Protein AF-A0A930H372-F1 (afdb_monomer_lite)

Sequence (218 aa):
MYKNTHGLWENVRVKEMKKSIIQILELPVLLTMALGLLACGTKVVSSTESPFSKERGGFSVKEEPLEITVWTYFSGIQQEAFQRTINRFNEGRGKDIGVEVKAYNPGSTLDLQNNLYGINQKKLAQGDYPDIVSLHTDTAMILEEEGVLTDLDSYFSKEDWSAFVPSFLEEGRLGRKYGGVKILPVAKSTELLYINKTDWDSFAEATGTSLSELSTKE

Radius of gyration: 24.95 Å; chains: 1; bounding box: 60×66×79 Å

Foldseek 3Di:
DDDDPVPPVVVVVVVVVVVVVVVVVPDDDDDFWWKFFFDDDDDDDDDDDDDPDDDPDQQDQDPAAAEAEEEEQDDDPRVVVVVVVQVCCVVPVSRRNRYHYDYDHPNHQVSLLVVVVCVVVCVDVDDDDGRMYIHDLVSVQVVVVVVGTDACVVVDDPVRVVVDDVVQQVSQFDDDPDTHRRIHRPGDDDDDDDDDPVVVVVVCVVPVDDCVVVPDDD

Organism: NCBI:txid237576

Secondary structure (DSSP, 8-state):
-----HHHHHHHHHHHHHHHHHHHTT-------EEEEB------------------------SS-EEEEEE----HHHHHHHHHHHHHHIIIIIHHHTEEEEEE--SSHHHHHHHHHHHHTT-STT-PPPSEEEE-HHHHHHHHHTT-B--GGGTS-HHHHHTS-HHHHHHTEE-SSS-EE-SEE-----------HHHHHHHHHHHT--GGGGSPP-

pLDDT: mean 73.69, std 23.92, range [27.28, 97.75]

InterPro domains:
  IPR006059 Bacterial-type extracellular solute-binding protein [PF01547] (79-201)

Structure (mmCIF, N/CA/C/O backbone):
data_AF-A0A930H372-F1
#
_entry.id   AF-A0A930H372-F1
#
loop_
_atom_site.group_PDB
_atom_site.id
_atom_site.type_symbol
_atom_site.label_atom_id
_atom_site.label_alt_id
_atom_site.label_comp_id
_atom_site.label_asym_id
_atom_site.label_entity_id
_atom_site.label_seq_id
_atom_site.pdbx_PDB_ins_code
_atom_site.Cartn_x
_atom_site.Cartn_y
_atom_site.Cartn_z
_atom_site.occupancy
_atom_site.B_iso_or_equiv
_atom_site.auth_seq_id
_atom_site.auth_comp_id
_atom_site.auth_asym_id
_atom_site.auth_atom_id
_atom_site.pdbx_PDB_model_num
ATOM 1 N N . MET A 1 1 ? 0.494 -43.273 -47.757 1.00 36.62 1 MET A N 1
ATOM 2 C CA . MET A 1 1 ? -0.328 -43.187 -46.531 1.00 36.62 1 MET A CA 1
ATOM 3 C C . MET A 1 1 ? 0.200 -42.023 -45.689 1.00 36.62 1 MET A C 1
ATOM 5 O O . MET A 1 1 ? 0.916 -42.236 -44.729 1.00 36.62 1 MET A O 1
ATOM 9 N N . TYR A 1 2 ? -0.073 -40.783 -46.107 1.00 28.55 2 TYR A N 1
ATOM 10 C CA . TYR A 1 2 ? 0.287 -39.572 -45.359 1.00 28.55 2 TYR A CA 1
ATOM 11 C C . TYR A 1 2 ? -1.014 -38.965 -44.835 1.00 28.55 2 TYR A C 1
ATOM 13 O O . TYR A 1 2 ? -1.784 -38.394 -45.604 1.00 28.55 2 TYR A O 1
ATOM 21 N N . LYS A 1 3 ? -1.300 -39.137 -43.541 1.00 36.62 3 LYS A N 1
ATOM 22 C CA . LYS A 1 3 ? -2.318 -38.337 -42.854 1.00 36.62 3 LYS A CA 1
ATOM 23 C C . LYS A 1 3 ? -1.614 -37.105 -42.304 1.00 36.62 3 LYS A C 1
ATOM 25 O O . LYS A 1 3 ? -0.909 -37.185 -41.305 1.00 36.62 3 LYS A O 1
ATOM 30 N N . ASN A 1 4 ? -1.774 -35.993 -43.011 1.00 36.53 4 ASN A N 1
ATOM 31 C CA . ASN A 1 4 ? -1.255 -34.697 -42.609 1.00 36.53 4 ASN A CA 1
ATOM 32 C C . ASN A 1 4 ? -2.098 -34.178 -41.432 1.00 36.53 4 ASN A C 1
ATOM 34 O O . ASN A 1 4 ? -3.296 -33.939 -41.569 1.00 36.53 4 ASN A O 1
ATOM 38 N N . THR A 1 5 ? -1.477 -34.038 -40.266 1.00 45.06 5 THR A N 1
ATOM 39 C CA . THR A 1 5 ? -2.072 -33.612 -38.987 1.00 45.06 5 THR A CA 1
ATOM 40 C C . THR A 1 5 ? -2.253 -32.091 -38.879 1.00 45.06 5 THR A C 1
ATOM 42 O O . THR A 1 5 ? -2.498 -31.568 -37.795 1.00 45.06 5 THR A O 1
ATOM 45 N N . HIS A 1 6 ? -2.189 -31.362 -39.996 1.00 43.59 6 HIS A N 1
ATOM 46 C CA . HIS A 1 6 ? -2.105 -29.898 -40.019 1.00 43.59 6 HIS A CA 1
ATOM 47 C C . HIS A 1 6 ? -3.324 -29.144 -39.450 1.00 43.59 6 HIS A C 1
ATOM 49 O O . HIS A 1 6 ? -3.159 -28.014 -39.012 1.00 43.59 6 HIS A O 1
ATOM 55 N N . GLY A 1 7 ? -4.516 -29.750 -39.359 1.00 43.69 7 GLY A N 1
ATOM 56 C CA . GLY A 1 7 ? -5.724 -29.063 -38.859 1.00 43.69 7 GLY A CA 1
ATOM 57 C C . GLY A 1 7 ? -5.948 -29.091 -37.337 1.00 43.69 7 GLY A C 1
ATOM 58 O O . GLY A 1 7 ? -6.780 -28.342 -36.820 1.00 43.69 7 GLY A O 1
ATOM 59 N N . LEU A 1 8 ? -5.235 -29.948 -36.596 1.00 37.59 8 LEU A N 1
ATOM 60 C CA . LEU A 1 8 ? -5.412 -30.077 -35.139 1.00 37.59 8 LEU A CA 1
ATOM 61 C C . LEU A 1 8 ? -4.484 -29.136 -34.354 1.00 37.59 8 LEU A C 1
ATOM 63 O O . LEU A 1 8 ? -4.861 -28.648 -33.292 1.00 37.59 8 LEU A O 1
ATOM 67 N N . TRP A 1 9 ? -3.313 -28.807 -34.903 1.00 37.28 9 TRP A N 1
ATOM 68 C CA . TRP A 1 9 ? -2.309 -27.978 -34.224 1.00 37.28 9 TRP A CA 1
ATOM 69 C C . TRP A 1 9 ? -2.565 -26.469 -34.323 1.00 37.28 9 TRP A C 1
ATOM 71 O O . TRP A 1 9 ? -2.090 -25.723 -33.467 1.00 37.28 9 TRP A O 1
ATOM 81 N N . GLU A 1 10 ? -3.320 -26.009 -35.325 1.00 44.47 10 GLU A N 1
ATOM 82 C CA . GLU A 1 10 ? -3.709 -24.594 -35.449 1.00 44.47 10 GLU A CA 1
ATOM 83 C C . GLU A 1 10 ? -4.865 -24.236 -34.509 1.00 44.47 10 GLU A C 1
ATOM 85 O O . GLU A 1 10 ? -4.824 -23.210 -33.833 1.00 44.47 10 GLU A O 1
ATOM 90 N N . ASN A 1 11 ? -5.852 -25.124 -34.361 1.00 42.62 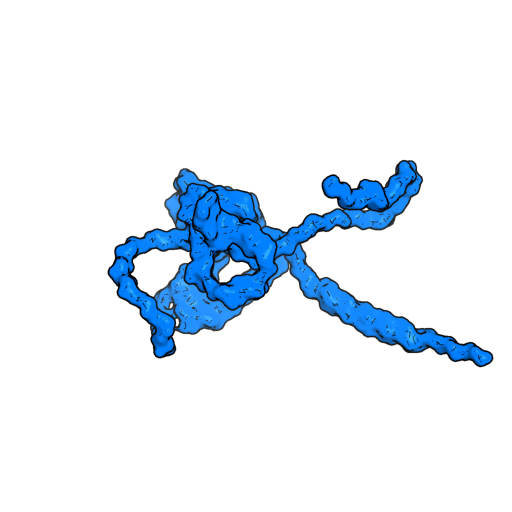11 ASN A N 1
ATOM 91 C CA . ASN A 1 11 ? -6.988 -24.885 -33.469 1.00 42.62 11 ASN A CA 1
ATOM 92 C C . ASN A 1 11 ? -6.605 -24.936 -31.981 1.00 42.62 11 ASN A C 1
ATOM 94 O O . ASN A 1 11 ? -7.157 -24.176 -31.182 1.00 42.62 11 ASN A O 1
ATOM 98 N N . VAL A 1 12 ? -5.639 -25.785 -31.606 1.00 43.50 12 VAL A N 1
ATOM 99 C CA . VAL A 1 12 ? -5.103 -25.838 -30.235 1.00 43.50 12 VAL A CA 1
ATOM 100 C C . VAL A 1 12 ? -4.280 -24.584 -29.934 1.00 43.50 12 VAL A C 1
ATOM 102 O O . VAL A 1 12 ? -4.526 -23.945 -28.916 1.00 43.50 12 VAL A O 1
ATOM 105 N N . ARG A 1 13 ? -3.403 -24.140 -30.848 1.00 48.12 13 ARG A N 1
ATOM 106 C CA . ARG A 1 13 ? -2.595 -22.926 -30.632 1.00 48.12 13 ARG A CA 1
ATOM 107 C C . ARG A 1 13 ? -3.409 -21.637 -30.586 1.00 48.12 13 ARG A C 1
ATOM 109 O O . ARG A 1 13 ? -3.060 -20.754 -29.815 1.00 48.12 13 ARG A O 1
ATOM 116 N N . VAL A 1 14 ? -4.505 -21.520 -31.338 1.00 45.75 14 VAL A N 1
ATOM 117 C CA . VAL A 1 14 ? -5.366 -20.322 -31.290 1.00 45.75 14 VAL A CA 1
ATOM 118 C C . VAL A 1 14 ? -6.255 -20.301 -30.039 1.00 45.75 14 VAL A C 1
ATOM 120 O O . VAL A 1 14 ? -6.496 -19.227 -29.491 1.00 45.75 14 VAL A O 1
ATOM 123 N N . LYS A 1 15 ? -6.712 -21.458 -29.533 1.00 39.72 15 LYS A N 1
ATOM 124 C CA . LYS A 1 15 ? -7.427 -21.530 -28.241 1.00 39.72 15 LYS A CA 1
ATOM 125 C C . LYS A 1 15 ? -6.502 -21.290 -27.047 1.00 39.72 15 LYS A C 1
ATOM 127 O O . LYS A 1 15 ? -6.904 -20.577 -26.132 1.00 39.72 15 LYS A O 1
ATOM 132 N N . GLU A 1 16 ? -5.285 -21.829 -27.082 1.00 42.03 16 GLU A N 1
ATOM 133 C CA . GLU A 1 16 ? -4.240 -21.584 -26.079 1.00 42.03 16 GLU A CA 1
ATOM 134 C C . GLU A 1 16 ? -3.803 -20.112 -26.106 1.00 42.03 16 GLU A C 1
ATOM 136 O O . GLU A 1 16 ? -3.851 -19.462 -25.071 1.00 42.03 16 GLU A O 1
ATOM 141 N N . MET A 1 17 ? -3.541 -19.520 -27.283 1.00 38.31 17 MET A N 1
ATOM 142 C CA . MET A 1 17 ? -3.229 -18.086 -27.397 1.00 38.31 17 MET A CA 1
ATOM 143 C C . MET A 1 17 ? -4.375 -17.186 -26.951 1.00 38.31 17 MET A C 1
ATOM 145 O O . MET A 1 17 ? -4.111 -16.171 -26.327 1.00 38.31 17 MET A O 1
ATOM 149 N N . LYS A 1 18 ? -5.642 -17.510 -27.238 1.00 38.19 18 LYS A N 1
ATOM 150 C CA . LYS A 1 18 ? -6.768 -16.704 -26.734 1.00 38.19 18 LYS A CA 1
ATOM 151 C C . LYS A 1 18 ? -6.915 -16.821 -25.215 1.00 38.19 18 LYS A C 1
ATOM 153 O O . LYS A 1 18 ? -7.251 -15.826 -24.585 1.00 38.19 18 LYS A O 1
ATOM 158 N N . LYS A 1 19 ? -6.609 -17.981 -24.619 1.00 35.41 19 LYS A N 1
ATOM 159 C CA . LYS A 1 19 ? -6.507 -18.133 -23.157 1.00 35.41 19 LYS A CA 1
ATOM 160 C C . LYS A 1 19 ? -5.333 -17.333 -22.583 1.00 35.41 19 LYS A C 1
ATOM 162 O O . LYS A 1 19 ? -5.525 -16.652 -21.585 1.00 35.41 19 LYS A O 1
ATOM 167 N N . SER A 1 20 ? -4.175 -17.339 -23.241 1.00 39.88 20 SER A N 1
ATOM 168 C CA . SER A 1 20 ? -2.997 -16.575 -22.817 1.00 39.88 20 SER A CA 1
ATOM 169 C C . SER A 1 20 ? -3.167 -15.065 -23.008 1.00 39.88 20 SER A C 1
ATOM 171 O O . SER A 1 20 ? -2.782 -14.305 -22.136 1.00 39.88 20 SER A O 1
ATOM 173 N N . ILE A 1 21 ? -3.802 -14.605 -24.088 1.00 35.56 21 ILE A N 1
ATOM 174 C CA . ILE A 1 21 ? -4.078 -13.179 -24.338 1.00 35.56 21 ILE A CA 1
ATOM 175 C C . ILE A 1 21 ? -5.150 -12.649 -23.374 1.00 35.56 21 ILE A C 1
ATOM 177 O O . ILE A 1 21 ? -5.047 -11.512 -22.925 1.00 35.56 21 ILE A O 1
ATOM 181 N N . ILE A 1 22 ? -6.135 -13.471 -22.989 1.00 31.42 22 ILE A N 1
ATOM 182 C CA . ILE A 1 22 ? -7.102 -13.113 -21.935 1.00 31.42 22 ILE A CA 1
ATOM 183 C C . ILE A 1 22 ? -6.442 -13.130 -20.544 1.00 31.42 22 ILE A C 1
ATOM 185 O O . ILE A 1 22 ? -6.788 -12.301 -19.713 1.00 31.42 22 ILE A O 1
ATOM 189 N N . GLN A 1 23 ? -5.435 -13.978 -20.303 1.00 32.59 23 GLN A N 1
ATOM 190 C CA . GLN A 1 23 ? -4.631 -13.936 -19.070 1.00 32.59 23 GLN A CA 1
ATOM 191 C C . GLN A 1 23 ? -3.618 -12.777 -19.025 1.00 32.59 23 GLN A C 1
ATOM 193 O O . GLN A 1 23 ? -3.213 -12.370 -17.943 1.00 32.59 23 GLN A O 1
ATOM 198 N N . ILE A 1 24 ? -3.233 -12.210 -20.173 1.00 36.22 24 ILE A N 1
ATOM 199 C CA . ILE A 1 24 ? -2.313 -11.060 -20.261 1.00 36.22 24 ILE A CA 1
ATOM 200 C C . ILE A 1 24 ? -3.040 -9.716 -20.035 1.00 36.22 24 ILE A C 1
ATOM 202 O O . ILE A 1 24 ? -2.393 -8.710 -19.759 1.00 36.22 24 ILE A O 1
ATOM 206 N N . LEU A 1 25 ? -4.378 -9.688 -20.062 1.00 29.16 25 LEU A N 1
ATOM 207 C CA . LEU A 1 25 ? -5.176 -8.487 -19.770 1.00 29.16 25 LEU A CA 1
ATOM 208 C C . LEU A 1 25 ? -5.561 -8.314 -18.284 1.00 29.16 25 LEU A C 1
ATOM 210 O O . LEU A 1 25 ? -6.218 -7.331 -17.955 1.00 29.16 25 LEU A O 1
ATOM 214 N N . GLU A 1 26 ? -5.110 -9.195 -17.382 1.00 34.62 26 GLU A N 1
ATOM 215 C CA . GLU A 1 26 ? -5.342 -9.084 -15.926 1.00 34.62 26 GLU A CA 1
ATOM 216 C C . GLU A 1 26 ? -4.060 -8.900 -15.092 1.00 34.62 26 GLU A C 1
ATOM 218 O O . GLU A 1 26 ? -3.986 -9.313 -13.938 1.00 34.62 26 GLU A O 1
ATOM 223 N N . LEU A 1 27 ? -3.031 -8.253 -15.643 1.00 32.41 27 LEU A N 1
ATOM 224 C CA . LEU A 1 27 ? -1.843 -7.865 -14.874 1.00 32.41 27 LEU A CA 1
ATOM 225 C C . LEU A 1 27 ? -1.968 -6.408 -14.402 1.00 32.41 27 LEU A C 1
ATOM 227 O O . LEU A 1 27 ? -1.765 -5.494 -15.207 1.00 32.41 27 LEU A O 1
ATOM 231 N N . PRO A 1 28 ? -2.278 -6.142 -13.116 1.00 41.59 28 PRO A N 1
ATOM 232 C CA . PRO A 1 28 ? -2.124 -4.808 -12.579 1.00 41.59 28 PRO A CA 1
ATOM 233 C C . PRO A 1 28 ? -0.628 -4.539 -12.399 1.00 41.59 28 PRO A C 1
ATOM 235 O O . PRO A 1 28 ? 0.097 -5.274 -11.730 1.00 41.59 28 PRO A O 1
ATOM 238 N N . VAL A 1 29 ? -0.189 -3.463 -13.046 1.00 36.53 29 VAL A N 1
ATOM 239 C CA . VAL A 1 29 ? 1.107 -2.802 -12.887 1.00 36.53 29 VAL A CA 1
ATOM 240 C C . VAL A 1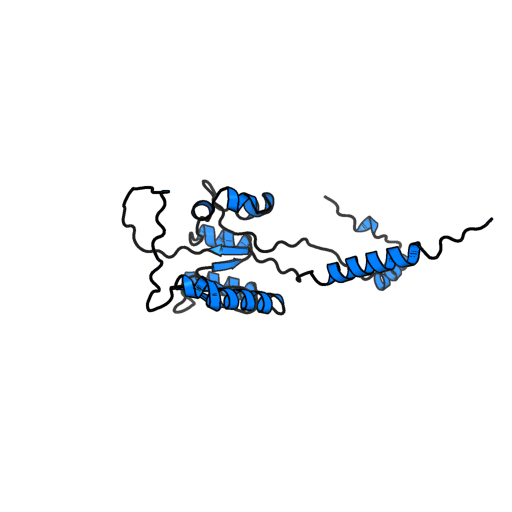 29 ? 1.461 -2.713 -11.400 1.00 36.53 29 VAL A C 1
ATOM 242 O O . VAL A 1 29 ? 0.632 -2.297 -10.593 1.00 36.53 29 VAL A O 1
ATOM 245 N N . LEU A 1 30 ? 2.678 -3.132 -11.056 1.00 39.66 30 LEU A N 1
ATOM 246 C CA . LEU A 1 30 ? 3.184 -3.331 -9.699 1.00 39.66 30 LEU A CA 1
ATOM 247 C C . LEU A 1 30 ? 3.904 -2.082 -9.183 1.00 39.66 30 LEU A C 1
ATOM 249 O O . LEU A 1 30 ? 4.986 -1.743 -9.653 1.00 39.66 30 LEU A O 1
ATOM 253 N N . LEU A 1 31 ? 3.305 -1.442 -8.180 1.00 33.69 31 LEU A N 1
ATOM 254 C CA . LEU A 1 31 ? 3.960 -0.521 -7.256 1.00 33.69 31 LEU A CA 1
ATOM 255 C C . LEU A 1 31 ? 3.731 -1.119 -5.862 1.00 33.69 31 LEU A C 1
ATOM 257 O O . LEU A 1 31 ? 2.589 -1.391 -5.489 1.00 33.69 31 LEU A O 1
ATOM 261 N N . THR A 1 32 ? 4.798 -1.436 -5.133 1.00 42.09 32 THR A N 1
ATOM 262 C CA . THR A 1 32 ? 4.705 -2.040 -3.797 1.00 42.09 32 THR A CA 1
ATOM 263 C C . THR A 1 32 ? 3.985 -1.084 -2.863 1.00 42.09 32 THR A C 1
ATOM 265 O O . THR A 1 32 ? 4.399 0.062 -2.766 1.00 42.09 32 THR A O 1
ATOM 268 N N . MET A 1 33 ? 2.913 -1.541 -2.209 1.00 38.72 33 MET A N 1
ATOM 269 C CA . MET A 1 33 ? 2.130 -0.799 -1.214 1.00 38.72 33 MET A CA 1
ATOM 270 C C . MET A 1 33 ? 1.643 -1.752 -0.134 1.00 38.72 33 MET A C 1
ATOM 272 O O . MET A 1 33 ? 1.066 -2.799 -0.434 1.00 38.72 33 MET A O 1
ATOM 276 N N . ALA A 1 34 ? 1.872 -1.386 1.121 1.00 45.97 34 ALA A N 1
ATOM 277 C CA . ALA A 1 34 ? 1.424 -2.143 2.277 1.00 45.97 34 ALA A CA 1
ATOM 278 C C . ALA A 1 34 ? 0.633 -1.227 3.218 1.00 45.97 34 ALA A C 1
ATOM 280 O O . ALA A 1 34 ? 1.019 -0.082 3.404 1.00 45.97 34 ALA A O 1
ATOM 281 N N . LEU A 1 35 ? -0.493 -1.696 3.758 1.00 44.94 35 LEU A N 1
ATOM 282 C CA . LEU A 1 35 ? -1.424 -0.871 4.539 1.00 44.94 35 LEU A CA 1
ATOM 283 C C . LEU A 1 35 ? -1.126 -0.997 6.045 1.00 44.94 35 LEU A C 1
ATOM 285 O O . LEU A 1 35 ? -1.145 -2.111 6.567 1.00 44.94 35 LEU A O 1
ATOM 289 N N . GLY A 1 36 ? -0.882 0.112 6.745 1.00 42.41 36 GLY A N 1
ATOM 290 C CA . GLY A 1 36 ? -0.772 0.177 8.211 1.00 42.41 36 GLY A CA 1
ATOM 291 C C . GLY A 1 36 ? -1.956 0.924 8.831 1.00 42.41 36 GLY A C 1
ATOM 292 O O . GLY A 1 36 ? -2.365 1.942 8.280 1.00 42.41 36 GLY A O 1
ATOM 293 N N . LEU A 1 37 ? -2.504 0.423 9.947 1.00 49.44 37 LEU A N 1
ATOM 294 C CA . LEU A 1 37 ? -3.543 1.099 10.745 1.00 49.44 37 LEU A CA 1
ATOM 295 C C . LEU A 1 37 ? -2.899 1.887 11.901 1.00 49.44 37 LEU A C 1
ATOM 297 O O . LEU A 1 37 ? -2.069 1.334 12.630 1.00 49.44 37 LEU A O 1
ATOM 301 N N . LEU A 1 38 ? -3.285 3.146 12.114 1.00 50.56 38 LEU A N 1
ATOM 302 C CA . LEU A 1 38 ? -2.744 4.011 13.177 1.00 50.56 38 LEU A CA 1
ATOM 303 C C . LEU A 1 38 ? -3.728 4.101 14.360 1.00 50.56 38 LEU A C 1
ATOM 305 O O . LEU A 1 38 ? -4.942 4.155 14.176 1.00 50.56 38 LEU A O 1
ATOM 309 N N . ALA A 1 39 ? -3.213 4.049 15.592 1.00 47.88 39 ALA A N 1
ATOM 310 C CA . ALA A 1 39 ? -4.047 3.981 16.795 1.00 47.88 39 ALA A CA 1
ATOM 311 C C . ALA A 1 39 ? -4.434 5.387 17.293 1.00 47.88 39 ALA A C 1
ATOM 313 O O . ALA A 1 39 ? -3.584 6.127 17.789 1.00 47.88 39 ALA A O 1
ATOM 314 N N . CYS A 1 40 ? -5.721 5.748 17.254 1.00 51.41 40 CYS A N 1
ATOM 315 C CA . CYS A 1 40 ? -6.214 6.951 17.931 1.00 51.41 40 CYS A CA 1
ATOM 316 C C . CYS A 1 40 ? -6.235 6.762 19.459 1.00 51.41 40 CYS A C 1
ATOM 318 O O . CYS A 1 40 ? -6.923 5.893 19.998 1.00 51.41 40 CYS A O 1
ATOM 320 N N . GLY A 1 41 ? -5.516 7.619 20.187 1.00 41.03 41 GLY A N 1
ATOM 321 C CA . GLY A 1 41 ? -5.525 7.643 21.647 1.00 41.03 41 GLY A CA 1
ATOM 322 C C . GLY A 1 41 ? -6.808 8.260 22.205 1.00 41.03 41 GLY A C 1
ATOM 323 O O . GLY A 1 41 ? -6.969 9.477 22.208 1.00 41.03 41 GLY A O 1
ATOM 324 N N . THR A 1 42 ? -7.707 7.447 22.762 1.00 36.00 42 THR A N 1
ATOM 325 C CA . THR A 1 42 ? -8.715 7.925 23.723 1.00 36.00 42 THR A CA 1
ATOM 326 C C . THR A 1 42 ? -8.719 7.040 24.968 1.00 36.00 42 THR A C 1
ATOM 328 O O . THR A 1 42 ? -8.480 5.837 24.912 1.00 36.00 42 THR A O 1
ATOM 331 N N . LYS A 1 43 ? -8.893 7.687 26.122 1.00 33.50 43 LYS A N 1
ATOM 332 C CA . LYS A 1 43 ? -8.640 7.167 27.469 1.00 33.50 43 LYS A CA 1
ATOM 333 C C . LYS A 1 43 ? -9.390 5.868 27.792 1.00 33.50 43 LYS A C 1
ATOM 335 O O . LYS A 1 43 ? -10.577 5.730 27.523 1.00 33.50 43 LYS A O 1
ATOM 340 N N . VAL A 1 44 ? -8.664 4.985 28.477 1.00 30.22 44 VAL A N 1
ATOM 341 C CA . VAL A 1 44 ? -9.094 3.714 29.075 1.00 30.22 44 VAL A CA 1
ATOM 342 C C . VAL A 1 44 ? -10.333 3.890 29.959 1.00 30.22 44 VAL A C 1
ATOM 344 O O . VAL A 1 44 ? -10.288 4.608 30.958 1.00 30.22 44 VAL A O 1
ATOM 347 N N . VAL A 1 45 ? -11.395 3.141 29.655 1.00 27.56 45 VAL A N 1
ATOM 348 C CA . VAL A 1 45 ? -12.362 2.669 30.653 1.00 27.56 45 VAL A CA 1
ATOM 349 C C . VAL A 1 45 ? -12.210 1.155 30.732 1.00 27.56 45 VAL A C 1
ATOM 351 O O . VAL A 1 45 ? -12.415 0.434 29.762 1.00 27.56 45 VAL A O 1
ATOM 354 N N . SER A 1 46 ? -11.776 0.699 31.903 1.00 32.56 46 SER A N 1
ATOM 355 C CA . SER A 1 46 ? -11.685 -0.706 32.277 1.00 32.56 46 SER A CA 1
ATOM 356 C C . SER A 1 46 ? -13.084 -1.285 32.464 1.00 32.56 46 SER A C 1
ATOM 358 O O . SER A 1 46 ? -13.794 -0.884 33.384 1.00 32.56 46 SER A O 1
ATOM 360 N N . SER A 1 47 ? -13.421 -2.305 31.686 1.00 28.66 47 SER A N 1
ATOM 361 C CA . SER A 1 47 ? -14.403 -3.312 32.083 1.00 28.66 47 SER A CA 1
ATOM 362 C C . SER A 1 47 ? -14.026 -4.638 31.443 1.00 28.66 47 SER A C 1
ATOM 364 O O . SER A 1 47 ? -14.079 -4.815 30.230 1.00 28.66 47 SER A O 1
ATOM 366 N N . THR A 1 48 ? -13.595 -5.548 32.303 1.00 33.25 48 THR A N 1
ATOM 367 C CA . THR A 1 48 ? -13.456 -6.975 32.052 1.00 33.25 48 THR A CA 1
ATOM 368 C C . THR A 1 48 ? -14.819 -7.568 31.722 1.00 33.25 48 THR A C 1
ATOM 370 O O . THR A 1 48 ? -15.681 -7.546 32.590 1.00 33.25 48 THR A O 1
ATOM 373 N N . GLU A 1 49 ? -14.994 -8.106 30.515 1.00 27.28 49 GLU A N 1
ATOM 374 C CA . GLU A 1 49 ? -15.794 -9.305 30.226 1.00 27.28 49 GLU A CA 1
ATOM 375 C C . GLU A 1 49 ? -15.689 -9.655 28.733 1.00 27.28 49 GLU A C 1
ATOM 377 O O . GLU A 1 49 ? -15.760 -8.793 27.862 1.00 27.28 49 GLU A O 1
ATOM 382 N N . SER A 1 50 ? -15.485 -10.940 28.442 1.00 37.69 50 SER A N 1
ATOM 383 C CA . SER A 1 50 ? -15.555 -11.508 27.094 1.00 37.69 50 SER A CA 1
ATOM 384 C C . SER A 1 50 ? -17.000 -11.913 26.807 1.00 37.69 50 SER A C 1
ATOM 386 O O . SER A 1 50 ? -17.540 -12.698 27.591 1.00 37.69 50 SER A O 1
ATOM 388 N N . PRO A 1 51 ? -17.576 -11.536 25.652 1.00 33.81 51 PRO A N 1
ATOM 389 C CA . PRO A 1 51 ? -18.690 -12.301 25.117 1.00 33.81 51 PRO A CA 1
ATOM 390 C C . PRO A 1 51 ? -18.545 -12.531 23.607 1.00 33.81 51 PRO A C 1
ATOM 392 O O . PRO A 1 51 ? -19.065 -11.779 22.784 1.00 33.81 51 PRO A O 1
ATOM 395 N N . PHE A 1 52 ? -17.936 -13.658 23.224 1.00 33.00 52 PHE A N 1
ATOM 396 C CA . PHE A 1 52 ? -18.331 -14.320 21.979 1.00 33.00 52 PHE A CA 1
ATOM 397 C C . PHE A 1 52 ? -19.643 -15.069 22.245 1.00 33.00 52 PHE A C 1
ATOM 399 O O . PHE A 1 52 ? -19.680 -16.284 22.422 1.00 33.00 52 PHE A O 1
ATOM 406 N N . SER A 1 53 ? -20.740 -14.319 22.333 1.00 32.03 53 SER A N 1
ATOM 407 C CA . SER A 1 53 ? -22.091 -14.875 22.373 1.00 32.03 53 SER A CA 1
ATOM 408 C C . SER A 1 53 ? -23.080 -13.914 21.719 1.00 32.03 53 SER A C 1
ATOM 410 O O . SER A 1 53 ? -23.708 -13.090 22.367 1.00 32.03 53 SER A O 1
ATOM 412 N N . LYS A 1 54 ? -23.200 -14.063 20.398 1.00 43.22 54 LYS A N 1
ATOM 413 C CA . LYS A 1 54 ? -24.460 -14.090 19.645 1.00 43.22 54 LYS A CA 1
ATOM 414 C C . LYS A 1 54 ? -25.568 -13.122 20.110 1.00 43.22 54 LYS A C 1
ATOM 416 O O . LYS A 1 54 ? -26.582 -13.579 20.616 1.00 43.22 54 LYS A O 1
ATOM 421 N N . GLU A 1 55 ? -25.465 -11.847 19.739 1.00 31.92 55 GLU A N 1
ATOM 422 C CA . GLU A 1 55 ? -26.638 -11.006 19.461 1.00 31.92 55 GLU A CA 1
ATOM 423 C C . GLU A 1 55 ? -26.402 -10.143 18.214 1.00 31.92 55 GLU A C 1
ATOM 425 O O . GLU A 1 55 ? -25.391 -9.458 18.075 1.00 31.92 55 GLU A O 1
ATOM 430 N N . ARG A 1 56 ? -27.348 -10.204 17.266 1.00 44.91 56 ARG A N 1
ATOM 431 C CA . ARG A 1 56 ? -27.450 -9.269 16.138 1.00 44.91 56 ARG A CA 1
ATOM 432 C C . ARG A 1 56 ? -27.974 -7.939 16.689 1.00 44.91 56 ARG A C 1
ATOM 434 O O . ARG A 1 56 ? -29.169 -7.678 16.611 1.00 44.91 56 ARG A O 1
ATOM 441 N N . GLY A 1 57 ? -27.091 -7.140 17.281 1.00 34.31 57 GLY A N 1
ATOM 442 C CA . GLY A 1 57 ? -27.375 -5.755 17.649 1.00 34.31 57 GLY A CA 1
ATOM 443 C C . GLY A 1 57 ? -27.338 -4.874 16.402 1.00 34.31 57 GLY A C 1
ATOM 444 O O . GLY A 1 57 ? -26.342 -4.867 15.681 1.00 34.31 57 GLY A O 1
ATOM 445 N N . GLY A 1 58 ? -28.438 -4.180 16.108 1.00 38.56 58 GLY A N 1
ATOM 446 C CA . GLY A 1 58 ? -28.513 -3.249 14.986 1.00 38.56 58 GLY A CA 1
ATOM 447 C C . GLY A 1 58 ? -27.476 -2.138 15.132 1.00 38.56 58 GLY A C 1
ATOM 448 O O . GLY A 1 58 ? -27.449 -1.448 16.148 1.00 38.56 58 GLY A O 1
ATOM 449 N N . PHE A 1 59 ? -26.638 -1.961 14.111 1.00 45.00 59 PHE A N 1
ATOM 450 C CA . PHE A 1 59 ? -25.852 -0.744 13.950 1.00 45.00 59 PHE A CA 1
ATOM 451 C C . PHE A 1 59 ? -26.845 0.401 13.726 1.00 45.00 59 PHE A C 1
ATOM 453 O O . PHE A 1 59 ? -27.465 0.502 12.669 1.00 45.00 59 PHE A O 1
ATOM 460 N N . SER A 1 60 ? -27.072 1.226 14.747 1.00 50.44 60 SER A N 1
ATOM 461 C CA . SER A 1 60 ? -27.802 2.478 14.575 1.00 50.44 60 SER A CA 1
ATOM 462 C C . SER A 1 60 ? -26.943 3.393 13.709 1.00 50.44 60 SER A C 1
ATOM 464 O O . SER A 1 60 ? -25.838 3.757 14.116 1.00 50.44 60 SER A O 1
ATOM 466 N N . VAL A 1 61 ? -27.434 3.739 12.519 1.00 53.09 61 VAL A N 1
ATOM 467 C CA . VAL A 1 61 ? -26.806 4.736 11.645 1.00 53.09 61 VAL A CA 1
ATOM 468 C C . VAL A 1 61 ? -26.638 6.025 12.459 1.00 53.09 61 VAL A C 1
ATOM 470 O O . VAL A 1 61 ? -27.628 6.583 12.932 1.00 53.09 61 VAL A O 1
ATOM 473 N N . LYS A 1 62 ? -25.393 6.452 12.699 1.00 58.59 62 LYS A N 1
ATOM 474 C CA . LYS A 1 62 ? -25.098 7.743 13.341 1.00 58.59 62 LYS A CA 1
ATOM 475 C C . LYS A 1 62 ? -25.576 8.883 12.429 1.00 58.59 62 LYS A C 1
ATOM 477 O O . LYS A 1 62 ? -25.542 8.730 11.211 1.00 58.59 62 LYS A O 1
ATOM 482 N N . GLU A 1 63 ? -25.995 10.016 13.005 1.00 69.06 63 GLU A N 1
ATOM 483 C CA . GLU A 1 63 ? -26.377 11.210 12.221 1.00 69.06 63 GLU A CA 1
ATOM 484 C C . GLU A 1 63 ? -25.213 11.740 11.368 1.00 69.06 63 GLU A C 1
ATOM 486 O O . GLU A 1 63 ? -25.439 12.217 10.258 1.00 69.06 63 GLU A O 1
ATOM 491 N N . GLU A 1 64 ? -23.974 11.568 11.839 1.00 83.75 64 GLU A N 1
ATOM 492 C CA . GLU A 1 64 ? -22.751 11.798 11.068 1.00 83.75 64 GLU A CA 1
ATOM 493 C C . GLU A 1 64 ? -21.964 10.483 10.930 1.00 83.75 64 GLU A C 1
ATOM 495 O O . GLU A 1 64 ? -21.749 9.793 11.939 1.00 83.75 64 GLU A O 1
ATOM 500 N N . PRO A 1 65 ? -21.552 10.093 9.707 1.00 89.12 65 PRO A N 1
ATOM 501 C CA . PRO A 1 65 ? -20.784 8.873 9.502 1.00 89.12 65 PRO A CA 1
ATOM 502 C C . PRO A 1 65 ? -19.414 8.974 10.182 1.00 89.12 65 PRO A C 1
ATOM 504 O O . PRO A 1 65 ? -18.804 10.039 10.242 1.00 89.12 65 PRO A O 1
ATOM 507 N N 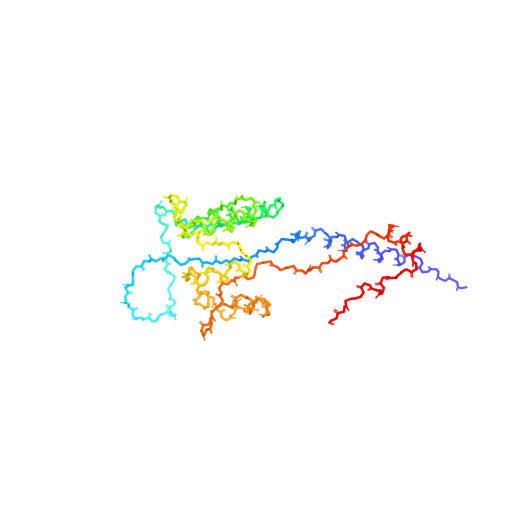. LEU A 1 66 ? -18.909 7.845 10.679 1.00 93.25 66 LEU A N 1
ATOM 508 C CA . LEU A 1 66 ? -17.522 7.738 11.114 1.00 93.25 66 LEU A CA 1
ATOM 509 C C . LEU A 1 66 ? -16.613 7.860 9.887 1.00 93.25 66 LEU A C 1
ATOM 511 O O . LEU A 1 66 ? -16.632 6.986 9.019 1.00 93.25 66 LEU A O 1
ATOM 515 N N . GLU A 1 67 ? -15.826 8.927 9.828 1.00 94.00 67 GLU A N 1
ATOM 516 C CA . GLU A 1 67 ? -14.818 9.112 8.788 1.00 94.00 67 GLU A CA 1
ATOM 517 C C . GLU A 1 67 ? -13.589 8.240 9.073 1.00 94.00 67 GLU A C 1
ATOM 519 O O . GLU A 1 67 ? -13.079 8.229 10.190 1.00 94.00 67 GLU A O 1
ATOM 524 N N . ILE A 1 68 ? -13.127 7.518 8.051 1.00 94.50 68 ILE A N 1
ATOM 525 C CA . ILE A 1 68 ? -11.872 6.768 8.034 1.00 94.50 68 ILE A CA 1
ATOM 526 C C . ILE A 1 68 ? -10.998 7.342 6.925 1.00 94.50 68 ILE A C 1
ATOM 528 O O . ILE A 1 68 ? -11.362 7.339 5.746 1.00 94.50 68 ILE A O 1
ATOM 532 N N . THR A 1 69 ? -9.821 7.816 7.292 1.00 94.31 69 THR A N 1
ATOM 533 C CA . THR A 1 69 ? -8.865 8.445 6.388 1.00 94.31 69 THR A CA 1
ATOM 534 C C . THR A 1 69 ? -7.830 7.438 5.898 1.00 94.31 69 THR A C 1
ATOM 536 O O . THR A 1 69 ? -7.223 6.698 6.669 1.00 94.31 69 THR A O 1
ATOM 539 N N . VAL A 1 70 ? -7.618 7.395 4.581 1.00 95.06 70 VAL A N 1
ATOM 540 C CA . VAL A 1 70 ? -6.664 6.483 3.943 1.00 95.06 70 VAL A CA 1
ATOM 541 C C . VAL A 1 70 ? -5.654 7.268 3.131 1.00 95.06 70 VAL A C 1
ATOM 543 O O . VAL A 1 70 ? -6.016 7.966 2.187 1.00 95.06 70 VAL A O 1
ATOM 546 N N . TRP A 1 71 ? -4.373 7.147 3.453 1.00 94.38 71 TRP A N 1
ATOM 547 C CA . TRP A 1 71 ? -3.309 7.764 2.674 1.00 94.38 71 TRP A CA 1
ATOM 548 C C . TRP A 1 71 ? -2.661 6.744 1.740 1.00 94.38 71 TRP A C 1
ATOM 550 O O . TRP A 1 71 ? -2.272 5.654 2.157 1.00 94.38 71 TRP A O 1
ATOM 560 N N . THR A 1 72 ? -2.539 7.083 0.458 1.00 93.38 72 THR A N 1
ATOM 561 C CA . THR A 1 72 ? -1.926 6.209 -0.559 1.00 93.38 72 THR A CA 1
ATOM 562 C C . THR A 1 72 ? -1.018 7.005 -1.485 1.00 93.38 72 THR A C 1
ATOM 564 O O . THR A 1 72 ? -1.121 8.224 -1.546 1.00 93.38 72 THR A O 1
ATOM 567 N N . TYR A 1 73 ? -0.172 6.317 -2.245 1.00 91.56 73 TYR A N 1
ATOM 568 C CA . TYR A 1 73 ? 0.592 6.891 -3.360 1.00 91.56 73 TYR A CA 1
ATOM 569 C C . TYR A 1 73 ? 0.263 6.188 -4.685 1.00 91.56 73 TYR A C 1
ATOM 571 O O . TYR A 1 73 ? 1.067 6.177 -5.617 1.00 91.56 73 TYR A O 1
ATOM 579 N N . PHE A 1 74 ? -0.924 5.572 -4.779 1.00 91.25 74 PHE A N 1
ATOM 580 C CA . PHE A 1 74 ? -1.399 4.965 -6.022 1.00 91.25 74 PHE A CA 1
ATOM 581 C C . PHE A 1 74 ? -1.448 6.007 -7.137 1.00 91.25 74 PHE A C 1
ATOM 583 O O . PHE A 1 74 ? -1.883 7.133 -6.927 1.00 91.25 74 PHE A O 1
ATOM 590 N N . SER A 1 75 ? -1.046 5.624 -8.342 1.00 90.25 75 SER A N 1
ATOM 591 C CA . SER A 1 75 ? -1.096 6.501 -9.511 1.00 90.25 75 SER A CA 1
ATOM 592 C C . SER A 1 75 ? -1.716 5.783 -10.708 1.00 90.25 75 SER A C 1
ATOM 594 O O . SER A 1 75 ? -1.795 4.549 -10.753 1.00 90.25 75 SER A O 1
ATOM 596 N N . GLY A 1 76 ? -2.224 6.565 -11.664 1.00 92.75 76 GLY A N 1
ATOM 597 C CA . GLY A 1 76 ? -2.853 6.056 -12.884 1.00 92.75 76 GLY A CA 1
ATOM 598 C C . GLY A 1 76 ? -3.945 5.019 -12.600 1.00 92.75 76 GLY A C 1
ATOM 599 O O . GLY A 1 76 ? -4.822 5.225 -11.760 1.00 92.75 76 GLY A O 1
ATOM 600 N N . ILE A 1 77 ? -3.859 3.866 -13.266 1.00 92.25 77 ILE A N 1
ATOM 601 C CA . ILE A 1 77 ? -4.872 2.802 -13.179 1.00 92.25 77 ILE A CA 1
ATOM 602 C C . ILE A 1 77 ? -5.051 2.231 -11.765 1.00 92.25 77 ILE A C 1
ATOM 604 O O . ILE A 1 77 ? -6.147 1.786 -11.420 1.00 92.25 77 ILE A O 1
ATOM 608 N N . GLN A 1 78 ? -4.001 2.251 -10.935 1.00 89.94 78 GLN A N 1
ATOM 609 C CA . GLN A 1 78 ? -4.086 1.777 -9.552 1.00 89.94 78 GLN A CA 1
ATOM 610 C C . GLN A 1 78 ? -4.945 2.734 -8.722 1.00 89.94 78 GLN A C 1
ATOM 612 O O . GLN A 1 78 ? -5.817 2.290 -7.977 1.00 89.94 78 GLN A O 1
ATOM 617 N N . GLN A 1 79 ? -4.751 4.046 -8.901 1.00 92.69 79 GLN A N 1
ATOM 618 C CA . GLN A 1 79 ? -5.526 5.072 -8.203 1.00 92.69 79 GLN A CA 1
ATOM 619 C C . GLN A 1 79 ? -7.001 4.998 -8.587 1.00 92.69 79 GLN A C 1
ATOM 621 O O . GLN A 1 79 ? -7.869 5.034 -7.719 1.00 92.69 79 GLN A O 1
ATOM 626 N N . GLU A 1 80 ? -7.296 4.826 -9.876 1.00 94.31 80 GLU A N 1
ATOM 627 C CA . GLU A 1 80 ? -8.671 4.663 -10.347 1.00 94.31 80 GLU A CA 1
ATOM 628 C C . GLU A 1 80 ? -9.339 3.411 -9.762 1.00 94.31 80 GLU A C 1
ATOM 630 O O . GLU A 1 80 ? -10.492 3.460 -9.330 1.00 94.31 80 GLU A O 1
ATOM 635 N N . ALA A 1 81 ? -8.630 2.278 -9.736 1.00 94.62 81 ALA A N 1
ATOM 636 C CA . ALA A 1 81 ? -9.146 1.036 -9.165 1.00 94.62 81 ALA A CA 1
ATOM 637 C C . ALA A 1 81 ? -9.391 1.156 -7.654 1.00 94.62 81 ALA A C 1
ATOM 639 O O . ALA A 1 81 ? -10.420 0.693 -7.148 1.00 94.62 81 ALA A O 1
ATOM 640 N N . PHE A 1 82 ? -8.479 1.817 -6.943 1.00 94.12 82 PHE A N 1
ATOM 641 C CA . PHE A 1 82 ? -8.620 2.083 -5.521 1.00 94.12 82 PHE A CA 1
ATOM 642 C C . PHE A 1 82 ? -9.804 3.017 -5.237 1.00 94.12 82 PHE A C 1
ATOM 644 O O . PHE A 1 82 ? -10.657 2.691 -4.411 1.00 94.12 82 PHE A O 1
ATOM 651 N N . GLN A 1 83 ? -9.948 4.105 -6.000 1.00 95.88 83 GLN A N 1
ATOM 652 C CA . GLN A 1 83 ? -11.077 5.026 -5.861 1.00 95.88 83 GLN A CA 1
ATOM 653 C C . GLN A 1 83 ? -12.419 4.336 -6.132 1.00 95.88 83 GLN A C 1
ATOM 655 O O . GLN A 1 83 ? -13.374 4.533 -5.385 1.00 95.88 83 GLN A O 1
ATOM 660 N N . ARG A 1 84 ? -12.499 3.463 -7.147 1.00 96.94 84 ARG A N 1
ATOM 661 C CA . ARG A 1 84 ? -13.701 2.640 -7.383 1.00 96.94 84 ARG A CA 1
ATOM 662 C C . ARG A 1 84 ? -14.029 1.744 -6.188 1.00 96.94 84 ARG A C 1
ATOM 664 O O . ARG A 1 84 ? -15.202 1.542 -5.881 1.00 96.94 84 ARG A O 1
ATOM 671 N N . THR A 1 85 ? -13.012 1.210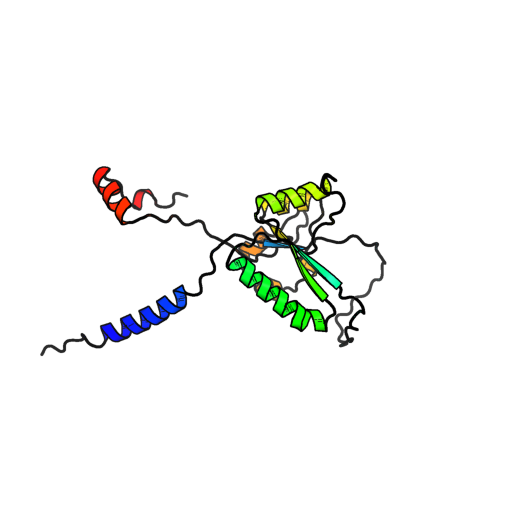 -5.515 1.00 96.31 85 THR A N 1
ATOM 672 C CA . THR A 1 85 ? -13.192 0.371 -4.324 1.00 96.31 85 THR A CA 1
ATOM 673 C C . THR A 1 85 ? -13.737 1.180 -3.148 1.00 96.31 85 THR A C 1
ATOM 675 O O . THR A 1 85 ? -14.686 0.725 -2.510 1.00 96.31 85 THR A O 1
ATOM 678 N N . ILE A 1 86 ? -13.209 2.387 -2.918 1.00 96.62 86 ILE A N 1
ATOM 679 C CA . ILE A 1 86 ? -13.721 3.324 -1.905 1.00 96.62 86 ILE A CA 1
ATOM 680 C C . ILE A 1 86 ? -15.169 3.705 -2.198 1.00 96.62 86 ILE A C 1
ATOM 682 O O . ILE A 1 86 ? -16.015 3.569 -1.320 1.00 96.62 86 ILE A O 1
ATOM 686 N N . ASN A 1 87 ? -15.480 4.105 -3.434 1.00 97.25 87 ASN A N 1
ATOM 687 C CA . ASN A 1 87 ? -16.839 4.503 -3.805 1.00 97.25 87 ASN A CA 1
ATOM 688 C C . ASN A 1 87 ? -17.825 3.358 -3.568 1.00 97.25 87 ASN A C 1
ATOM 690 O O . ASN A 1 87 ? -18.839 3.545 -2.906 1.00 97.25 87 ASN A O 1
ATOM 694 N N . ARG A 1 88 ? -17.484 2.140 -4.009 1.00 97.75 88 ARG A N 1
ATOM 695 C CA . ARG A 1 88 ? -18.321 0.954 -3.782 1.00 97.75 88 ARG A CA 1
ATOM 696 C C . ARG A 1 88 ? -18.530 0.662 -2.294 1.00 97.75 88 ARG A C 1
ATOM 698 O O . ARG A 1 88 ? -19.607 0.211 -1.914 1.00 97.75 88 ARG A O 1
ATOM 705 N N . PHE A 1 89 ? -17.511 0.869 -1.459 1.00 96.94 89 PHE A N 1
ATOM 706 C CA . PHE A 1 89 ? -17.652 0.712 -0.015 1.00 96.94 89 PHE A CA 1
ATOM 707 C C . PHE A 1 89 ? -18.575 1.789 0.566 1.00 96.94 89 PHE A C 1
ATOM 709 O O . PHE A 1 89 ? -19.564 1.433 1.199 1.00 96.94 89 PHE A O 1
ATOM 716 N N . ASN A 1 90 ? -18.304 3.069 0.296 1.00 96.69 90 ASN A N 1
ATOM 717 C CA . ASN A 1 90 ? -19.065 4.207 0.819 1.00 96.69 90 ASN A CA 1
ATOM 718 C C . ASN A 1 90 ? -20.535 4.181 0.380 1.00 96.69 90 ASN A C 1
ATOM 720 O O . ASN A 1 90 ? -21.420 4.442 1.186 1.00 96.69 90 ASN A O 1
ATOM 724 N N . GLU A 1 91 ? -20.810 3.828 -0.878 1.00 96.69 91 GLU A N 1
ATOM 725 C CA . GLU A 1 91 ? -22.171 3.728 -1.422 1.00 96.69 91 GLU A CA 1
ATOM 726 C C . GLU A 1 91 ? -22.930 2.492 -0.913 1.00 96.69 91 GLU A C 1
ATOM 728 O O . GLU A 1 91 ? -24.161 2.495 -0.892 1.00 96.69 91 GLU A O 1
ATOM 733 N N . GLY A 1 92 ? -22.204 1.441 -0.517 1.00 95.94 92 GLY A N 1
ATOM 734 C CA . GLY A 1 92 ? -22.754 0.176 -0.038 1.00 95.94 92 GLY A CA 1
ATOM 735 C C . GLY A 1 92 ? -22.572 -0.005 1.466 1.00 95.94 92 GLY A C 1
ATOM 736 O O . GLY A 1 92 ? -23.175 0.695 2.276 1.00 95.94 92 GLY A O 1
ATOM 737 N N . ARG A 1 93 ? -21.724 -0.972 1.845 1.00 94.31 93 ARG A N 1
ATOM 738 C CA . ARG A 1 93 ? -21.563 -1.402 3.242 1.00 94.31 93 ARG A CA 1
ATOM 739 C C . ARG A 1 93 ? -21.192 -0.260 4.190 1.00 94.31 93 ARG A C 1
ATOM 741 O O . ARG A 1 93 ? -21.645 -0.293 5.325 1.00 94.31 93 ARG A O 1
ATOM 748 N N . GLY A 1 94 ? -20.389 0.707 3.749 1.00 93.88 94 GLY A N 1
ATOM 749 C CA . GLY A 1 94 ? -20.015 1.887 4.529 1.00 93.88 94 GLY A CA 1
ATOM 750 C C . GLY A 1 94 ? -21.247 2.656 4.990 1.00 93.88 94 GLY A C 1
ATOM 751 O O . GLY A 1 94 ? -21.441 2.841 6.188 1.00 93.88 94 GLY A O 1
ATOM 752 N N . LYS A 1 95 ? -22.161 2.970 4.069 1.00 93.81 95 LYS A N 1
ATOM 753 C CA . LYS A 1 95 ? -23.451 3.581 4.401 1.00 93.81 95 LYS A CA 1
ATOM 754 C C . LYS A 1 95 ? -24.269 2.740 5.384 1.00 93.81 95 LYS A C 1
ATOM 756 O O . LYS A 1 95 ? -24.796 3.293 6.346 1.00 93.81 95 LYS A O 1
ATOM 761 N N . ASP A 1 96 ? -24.342 1.423 5.179 1.00 94.44 96 ASP A N 1
ATOM 762 C CA . ASP A 1 96 ? -25.114 0.515 6.045 1.00 94.44 96 ASP A CA 1
ATOM 763 C C . ASP A 1 96 ? -24.605 0.493 7.496 1.00 94.44 96 ASP A C 1
ATOM 765 O O . ASP A 1 96 ? -25.389 0.299 8.424 1.00 94.44 96 ASP A O 1
ATOM 769 N N . ILE A 1 97 ? -23.297 0.681 7.697 1.00 93.00 97 ILE A N 1
ATOM 770 C CA . ILE A 1 97 ? -22.660 0.674 9.024 1.00 93.00 97 ILE A CA 1
ATOM 771 C C . ILE A 1 97 ? -22.309 2.080 9.535 1.00 93.00 97 ILE A C 1
ATOM 773 O O . ILE A 1 97 ? -21.697 2.204 10.594 1.00 93.00 97 ILE A O 1
ATOM 777 N N . GLY A 1 98 ? -22.689 3.137 8.809 1.00 94.19 98 GLY A N 1
ATOM 778 C CA . GLY A 1 98 ? -22.389 4.524 9.167 1.00 94.19 98 GLY A CA 1
ATOM 779 C C . GLY A 1 98 ? -20.895 4.864 9.146 1.00 94.19 98 GLY A C 1
ATOM 780 O O . GLY A 1 98 ? -20.420 5.537 10.056 1.00 94.19 98 GLY A O 1
ATOM 781 N N . VAL A 1 99 ? -20.155 4.386 8.143 1.00 95.62 99 VAL A N 1
ATOM 782 C CA . VAL A 1 99 ? -18.726 4.655 7.914 1.00 95.62 99 VAL A CA 1
ATOM 783 C C . VAL A 1 99 ? -18.520 5.253 6.523 1.00 95.62 99 VAL A C 1
ATOM 785 O O . VAL A 1 99 ? -19.053 4.744 5.537 1.00 95.62 99 VAL A O 1
ATOM 788 N N . GLU A 1 100 ? -17.694 6.291 6.435 1.00 96.44 100 GLU A N 1
ATOM 789 C CA . GLU A 1 100 ? -17.246 6.899 5.182 1.00 96.44 100 GLU A CA 1
ATOM 790 C C . GLU A 1 100 ? -15.719 6.849 5.096 1.00 96.44 100 GLU A C 1
ATOM 792 O O . GLU A 1 100 ? -15.021 7.273 6.008 1.00 96.44 100 GLU A O 1
ATOM 797 N N . VAL A 1 101 ? -15.185 6.351 3.983 1.00 96.88 101 VAL A N 1
ATOM 798 C CA . VAL A 1 101 ? -13.746 6.328 3.719 1.00 96.88 101 VAL A CA 1
ATOM 799 C C . VAL A 1 101 ? -13.356 7.508 2.835 1.00 96.88 101 VAL A C 1
ATOM 801 O O . VAL A 1 101 ? -13.901 7.666 1.739 1.00 96.88 101 VAL A O 1
ATOM 804 N N . LYS A 1 102 ? -12.361 8.293 3.259 1.00 95.12 102 LYS A N 1
ATOM 805 C CA . LYS A 1 102 ? -11.763 9.375 2.466 1.00 95.12 102 LYS A CA 1
ATOM 806 C C . LYS A 1 102 ? -10.304 9.079 2.162 1.00 95.12 102 LYS A C 1
ATOM 808 O O . LYS A 1 102 ? -9.516 8.811 3.063 1.00 95.12 102 LYS A O 1
ATOM 813 N N . ALA A 1 103 ? -9.937 9.147 0.884 1.00 93.19 103 ALA A N 1
ATOM 814 C CA . ALA A 1 103 ? -8.556 8.968 0.458 1.00 93.19 103 ALA A CA 1
ATOM 815 C C . ALA A 1 103 ? -7.829 10.303 0.289 1.00 93.19 103 ALA A C 1
ATOM 817 O O . ALA A 1 103 ? -8.350 11.233 -0.325 1.00 93.19 103 ALA A O 1
ATOM 818 N N . TYR A 1 104 ? -6.586 10.348 0.756 1.00 91.94 104 TYR A N 1
ATOM 819 C CA . TYR A 1 104 ? -5.618 11.388 0.440 1.00 91.94 104 TYR A CA 1
ATOM 820 C C . TYR A 1 104 ? -4.431 10.768 -0.295 1.00 91.94 104 TYR A C 1
ATOM 822 O O . TYR A 1 104 ? -3.988 9.658 0.007 1.00 91.94 104 TYR A O 1
ATOM 830 N N . ASN A 1 105 ? -3.926 11.481 -1.294 1.00 91.75 105 ASN A N 1
ATOM 831 C CA . ASN A 1 105 ? -2.795 11.030 -2.082 1.00 91.75 105 ASN A CA 1
ATOM 832 C C . ASN A 1 105 ? -1.883 12.220 -2.389 1.00 91.75 105 ASN A C 1
ATOM 834 O O . ASN A 1 105 ? -2.281 13.094 -3.162 1.00 91.75 105 ASN A O 1
ATOM 838 N N . PRO A 1 106 ? -0.685 12.281 -1.784 1.00 85.31 106 PRO A N 1
ATOM 839 C CA . PRO A 1 106 ? 0.245 13.381 -1.997 1.00 85.31 106 PRO A CA 1
ATOM 840 C C . PRO A 1 106 ? 1.038 13.263 -3.310 1.00 85.31 106 PRO A C 1
ATOM 842 O O . PRO A 1 106 ? 1.815 14.156 -3.619 1.00 85.31 106 PRO A O 1
ATOM 845 N N . GLY A 1 107 ? 0.832 12.202 -4.099 1.00 84.62 107 GLY A N 1
ATOM 846 C CA . GLY A 1 107 ? 1.356 12.046 -5.458 1.00 84.62 107 GLY A CA 1
ATOM 847 C C . GLY A 1 107 ? 2.542 11.092 -5.583 1.00 84.62 107 GLY A C 1
ATOM 848 O O . GLY A 1 107 ? 2.681 10.437 -6.616 1.00 84.62 107 GLY A O 1
ATOM 849 N N . SER A 1 108 ? 3.374 10.958 -4.547 1.00 87.81 108 SER A N 1
ATOM 850 C CA . SER A 1 108 ? 4.507 10.028 -4.548 1.00 87.81 108 SER A CA 1
ATOM 851 C C . SER A 1 108 ? 4.743 9.380 -3.185 1.00 87.81 108 SER A C 1
ATOM 853 O O . SER A 1 108 ? 4.310 9.889 -2.149 1.00 87.81 108 SER A O 1
ATOM 855 N N . THR A 1 109 ? 5.473 8.260 -3.179 1.00 88.06 109 THR A N 1
ATOM 856 C CA . THR A 1 109 ? 5.940 7.606 -1.947 1.00 88.06 109 THR A CA 1
ATOM 857 C C . THR A 1 109 ? 6.767 8.561 -1.089 1.00 88.06 109 THR A C 1
ATOM 859 O O . THR A 1 109 ? 6.591 8.599 0.125 1.00 88.06 109 THR A O 1
ATOM 862 N N . LEU A 1 110 ? 7.632 9.366 -1.717 1.00 89.56 110 LEU A N 1
ATOM 863 C CA . LEU A 1 110 ? 8.491 10.317 -1.014 1.00 89.56 110 LEU A CA 1
ATOM 864 C C . LEU A 1 110 ? 7.673 11.439 -0.366 1.00 89.56 110 LEU A C 1
ATOM 866 O O . LEU A 1 110 ? 7.911 11.780 0.790 1.00 89.56 110 LEU A O 1
ATOM 870 N N . ASP A 1 111 ? 6.689 11.992 -1.077 1.00 89.69 111 ASP A N 1
ATOM 871 C CA . ASP A 1 111 ? 5.816 13.032 -0.521 1.00 89.69 111 ASP A CA 1
ATOM 872 C C . ASP A 1 111 ? 4.977 12.481 0.633 1.00 89.69 111 ASP A C 1
ATOM 874 O O . ASP A 1 111 ? 4.802 13.147 1.654 1.00 89.69 111 ASP A O 1
ATOM 878 N N . LEU A 1 112 ? 4.516 11.233 0.516 1.00 90.25 112 LEU A N 1
ATOM 879 C CA . LEU A 1 112 ? 3.802 10.560 1.592 1.00 90.25 112 LEU A CA 1
ATOM 880 C C . LEU A 1 112 ? 4.679 10.359 2.831 1.00 90.25 112 LEU A C 1
ATOM 882 O O . LEU A 1 112 ? 4.258 10.709 3.932 1.00 90.25 112 LEU A O 1
ATOM 886 N N . GLN A 1 113 ? 5.900 9.851 2.657 1.00 89.06 113 GLN A N 1
ATOM 887 C CA . GLN A 1 113 ? 6.875 9.696 3.740 1.00 89.06 113 GLN A CA 1
ATOM 888 C C . GLN A 1 113 ? 7.187 11.039 4.410 1.00 89.06 113 GLN A C 1
ATOM 890 O O . GLN A 1 113 ? 7.134 11.149 5.634 1.00 89.06 113 GLN A O 1
ATOM 895 N N . ASN A 1 114 ? 7.444 12.085 3.620 1.00 88.31 114 ASN A N 1
ATOM 896 C CA . ASN A 1 114 ? 7.711 13.428 4.134 1.00 88.31 114 ASN A CA 1
ATOM 897 C C . ASN A 1 114 ? 6.530 13.985 4.936 1.00 88.31 114 ASN A C 1
ATOM 899 O O . ASN A 1 114 ? 6.741 14.601 5.983 1.00 88.31 114 ASN A O 1
ATOM 903 N N . ASN A 1 115 ? 5.297 13.748 4.480 1.00 87.94 115 ASN A N 1
ATOM 904 C CA . ASN A 1 115 ? 4.099 14.158 5.204 1.00 87.94 115 ASN A CA 1
ATOM 905 C C . ASN A 1 115 ? 3.966 13.418 6.540 1.00 87.94 115 ASN A C 1
ATOM 907 O O . ASN A 1 115 ? 3.719 14.069 7.551 1.00 87.94 115 ASN A O 1
ATOM 911 N N . LEU A 1 116 ? 4.199 12.099 6.570 1.00 88.31 116 LEU A N 1
ATOM 912 C CA . LEU A 1 116 ? 4.171 11.302 7.803 1.00 88.31 116 LEU A CA 1
ATOM 913 C C . LEU A 1 116 ? 5.215 11.793 8.816 1.00 88.31 116 LEU A C 1
ATOM 915 O O . LEU A 1 116 ? 4.871 12.113 9.950 1.00 88.31 116 LEU A O 1
ATOM 919 N N . TYR A 1 117 ? 6.472 11.965 8.399 1.00 85.19 117 TYR A N 1
ATOM 920 C CA . TYR A 1 117 ? 7.525 12.483 9.284 1.00 85.19 117 TYR A CA 1
ATOM 921 C C . TYR A 1 117 ? 7.273 13.936 9.719 1.00 85.19 117 TYR A C 1
ATOM 923 O O . TYR A 1 117 ? 7.696 14.364 10.797 1.00 85.19 117 TYR A O 1
ATOM 931 N N . GLY A 1 118 ? 6.578 14.716 8.886 1.00 80.44 118 GLY A N 1
ATOM 932 C CA . GLY A 1 118 ? 6.196 16.097 9.168 1.00 80.44 118 GLY A CA 1
ATOM 933 C C . GLY A 1 118 ? 5.195 16.251 10.318 1.00 80.44 118 GLY A C 1
ATOM 934 O O . GLY A 1 118 ? 5.218 17.295 10.982 1.00 80.44 118 GLY A O 1
ATOM 935 N N . ILE A 1 119 ? 4.372 15.226 10.584 1.00 81.25 119 ILE A N 1
ATOM 936 C CA . ILE A 1 119 ? 3.376 15.205 11.671 1.00 81.25 119 ILE A CA 1
ATOM 937 C C . ILE A 1 119 ? 4.078 15.329 13.032 1.00 81.25 119 ILE A C 1
ATOM 939 O O . ILE A 1 119 ? 3.835 16.280 13.779 1.00 81.25 119 ILE A O 1
ATOM 943 N N . ASN A 1 120 ? 5.048 14.455 13.320 1.00 67.88 120 ASN A N 1
ATOM 944 C CA . ASN A 1 120 ? 5.772 14.465 14.600 1.00 67.88 120 ASN A CA 1
ATOM 945 C C . ASN A 1 120 ? 6.686 15.684 14.776 1.00 67.88 120 ASN A C 1
ATOM 947 O O . ASN A 1 120 ? 6.942 16.127 15.898 1.00 67.88 120 ASN A O 1
ATOM 951 N N . GLN A 1 121 ? 7.157 16.272 13.674 1.00 67.38 121 GLN A N 1
ATOM 952 C CA . GLN A 1 121 ? 8.002 17.468 13.710 1.00 67.38 121 GLN A CA 1
ATOM 953 C C . GLN A 1 121 ? 7.213 18.765 13.964 1.00 67.38 121 GLN A C 1
ATOM 955 O O . GLN A 1 121 ? 7.820 19.837 13.981 1.00 67.38 121 GLN A O 1
ATOM 960 N N . LYS A 1 122 ? 5.880 18.700 14.147 1.00 59.28 122 LYS A N 1
ATOM 961 C CA . LYS A 1 122 ? 4.978 19.865 14.282 1.00 59.28 122 LYS A CA 1
ATOM 962 C C . LYS A 1 122 ? 5.118 20.879 13.135 1.00 59.28 122 LYS A C 1
ATOM 964 O O . LYS A 1 122 ? 4.796 22.055 13.297 1.00 59.28 122 LYS A O 1
ATOM 969 N N . LYS A 1 123 ? 5.637 20.439 11.981 1.00 53.44 123 LYS A N 1
ATOM 970 C CA . LYS A 1 123 ? 5.832 21.275 10.784 1.00 53.44 123 LYS A CA 1
ATOM 971 C C . LYS A 1 123 ? 4.546 21.411 9.975 1.00 53.44 123 LYS A C 1
ATOM 973 O O . LYS A 1 123 ? 4.388 22.387 9.249 1.00 53.44 123 LYS A O 1
ATOM 978 N N . LEU A 1 124 ? 3.624 20.463 10.129 1.00 53.50 124 LEU A N 1
ATOM 979 C CA . LEU A 1 124 ? 2.263 20.560 9.622 1.00 53.50 124 LEU A CA 1
ATOM 980 C C . LEU A 1 124 ? 1.372 21.094 10.745 1.00 53.50 124 LEU A C 1
ATOM 982 O O . LEU A 1 124 ? 1.331 20.536 11.837 1.00 53.50 124 LEU A O 1
ATOM 986 N N . ALA A 1 125 ? 0.691 22.209 10.491 1.00 47.75 125 ALA A N 1
ATOM 987 C CA . ALA A 1 125 ? -0.000 22.978 11.523 1.00 47.75 125 ALA A CA 1
ATOM 988 C C . ALA A 1 125 ? -1.211 22.264 12.166 1.00 47.75 125 ALA A C 1
ATOM 990 O O . AL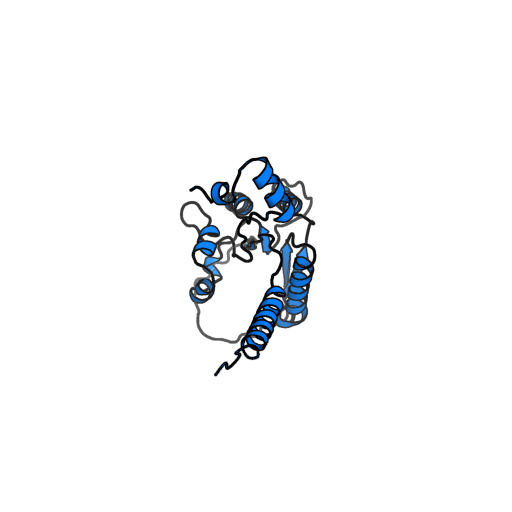A A 1 125 ? -1.771 22.821 13.109 1.00 47.75 125 ALA A O 1
ATOM 991 N N . GLN A 1 126 ? -1.659 21.104 11.649 1.00 47.31 126 GLN A N 1
ATOM 992 C CA . GLN A 1 126 ? -2.943 20.494 12.038 1.00 47.31 126 GLN A CA 1
ATOM 993 C C . GLN A 1 126 ? -3.231 19.097 11.423 1.00 47.31 126 GLN A C 1
ATOM 995 O O . GLN A 1 126 ? -4.334 18.858 10.947 1.00 47.31 126 GLN A O 1
ATOM 1000 N N . GLY A 1 127 ? -2.266 18.176 11.362 1.00 62.53 127 GLY A N 1
ATOM 1001 C CA . GLY A 1 127 ? -2.526 16.827 10.829 1.00 62.53 127 GLY A CA 1
ATOM 1002 C C . GLY A 1 127 ? -2.349 15.747 11.886 1.00 62.53 127 GLY A C 1
ATOM 1003 O O . GLY A 1 127 ? -1.231 15.584 12.365 1.00 62.53 127 GLY A O 1
ATOM 1004 N N . ASP A 1 128 ? -3.413 15.016 12.218 1.00 75.56 128 ASP A N 1
ATOM 1005 C CA . ASP A 1 128 ? -3.284 13.701 12.848 1.00 75.56 128 ASP A CA 1
ATOM 1006 C C . ASP A 1 128 ? -2.816 12.675 11.802 1.00 75.56 128 ASP A C 1
ATOM 1008 O O . ASP A 1 128 ? -2.938 12.879 10.589 1.00 75.56 128 ASP A O 1
ATOM 1012 N N . TYR A 1 129 ? -2.250 11.571 12.282 1.00 87.00 129 TYR A N 1
ATOM 1013 C CA . TYR A 1 129 ? -1.972 10.394 11.464 1.00 87.00 129 TYR A CA 1
ATOM 1014 C C . TYR A 1 129 ? -3.254 9.903 10.769 1.00 87.00 129 TYR A C 1
ATOM 1016 O O . TYR A 1 129 ? -4.307 9.915 11.408 1.00 87.00 129 TYR A O 1
ATOM 1024 N N . PRO A 1 130 ? -3.201 9.465 9.494 1.00 90.62 130 PRO A N 1
ATOM 1025 C CA . PRO A 1 130 ? -4.371 8.854 8.869 1.00 90.62 130 PRO A CA 1
ATOM 1026 C C . PRO A 1 130 ? -4.758 7.567 9.584 1.00 90.62 130 PRO A C 1
ATOM 1028 O O . PRO A 1 130 ? -3.896 6.904 10.135 1.00 90.62 130 PRO A O 1
ATOM 1031 N N . ASP A 1 131 ? -6.009 7.134 9.510 1.00 92.50 131 ASP A N 1
ATOM 1032 C CA . ASP A 1 131 ? -6.399 5.846 10.092 1.00 92.50 131 ASP A CA 1
ATOM 1033 C C . ASP A 1 131 ? -5.674 4.689 9.402 1.00 92.50 131 ASP A C 1
ATOM 1035 O O . ASP A 1 131 ? -5.291 3.714 10.042 1.00 92.50 131 ASP A O 1
ATOM 1039 N N . ILE A 1 132 ? -5.471 4.810 8.087 1.00 94.31 132 ILE A N 1
ATOM 1040 C CA . ILE A 1 132 ? -4.848 3.806 7.233 1.00 94.31 132 ILE A CA 1
ATOM 1041 C C . ILE A 1 132 ? -3.811 4.477 6.328 1.00 94.31 132 ILE A C 1
ATOM 1043 O O . ILE A 1 132 ? -4.095 5.485 5.685 1.00 94.31 132 ILE A O 1
ATOM 1047 N N . VAL A 1 133 ? -2.626 3.889 6.178 1.00 93.56 133 VAL A N 1
ATOM 1048 C CA . VAL A 1 133 ? -1.591 4.420 5.280 1.00 93.56 133 VAL A CA 1
ATOM 1049 C C . VAL A 1 133 ? -0.909 3.340 4.461 1.00 93.56 133 VAL A C 1
ATOM 1051 O O . VAL A 1 133 ? -0.600 2.269 4.967 1.00 93.56 133 VAL A O 1
ATOM 1054 N N . SER A 1 134 ? -0.651 3.634 3.190 1.00 92.31 134 SER A N 1
ATOM 1055 C CA . SER A 1 134 ? 0.195 2.809 2.335 1.00 92.31 134 SER A CA 1
ATOM 1056 C C . SER A 1 134 ? 1.667 3.148 2.567 1.00 92.31 134 SER A C 1
ATOM 1058 O O . SER A 1 134 ? 2.048 4.307 2.449 1.00 92.31 134 SER A O 1
ATOM 1060 N N . LEU A 1 135 ? 2.506 2.167 2.873 1.00 88.62 135 LEU A N 1
ATOM 1061 C CA . LEU A 1 135 ? 3.917 2.360 3.196 1.00 88.62 135 LEU A CA 1
ATOM 1062 C C . LEU A 1 135 ? 4.775 1.147 2.812 1.00 88.62 135 LEU A C 1
ATOM 1064 O O . LEU A 1 135 ? 4.268 0.063 2.513 1.00 88.62 135 LEU A O 1
ATOM 1068 N N . HIS A 1 136 ? 6.090 1.355 2.823 1.00 87.81 136 HIS A N 1
ATOM 1069 C CA . HIS A 1 136 ? 7.096 0.299 2.758 1.00 87.81 136 HIS A CA 1
ATOM 1070 C C . HIS A 1 136 ? 7.582 -0.063 4.171 1.00 87.81 136 HIS A C 1
ATOM 1072 O O . HIS A 1 136 ? 7.409 0.706 5.122 1.00 87.81 136 HIS A O 1
ATOM 1078 N N . THR A 1 137 ? 8.188 -1.245 4.313 1.00 87.81 137 THR A N 1
ATOM 1079 C CA . THR A 1 137 ? 8.610 -1.792 5.613 1.00 87.81 137 THR A CA 1
ATOM 1080 C C . THR A 1 137 ? 9.594 -0.884 6.351 1.00 87.81 137 THR A C 1
ATOM 1082 O O . THR A 1 137 ? 9.481 -0.730 7.561 1.00 87.81 137 THR A O 1
ATOM 1085 N N . ASP A 1 138 ? 10.512 -0.230 5.641 1.00 88.38 138 ASP A N 1
ATOM 1086 C CA . ASP A 1 138 ? 11.485 0.714 6.209 1.00 88.38 138 ASP A CA 1
ATOM 1087 C C . ASP A 1 138 ? 10.817 1.909 6.914 1.00 88.38 138 ASP A C 1
ATOM 1089 O O . ASP A 1 138 ? 11.180 2.273 8.031 1.00 88.38 138 ASP A O 1
ATOM 1093 N N . THR A 1 139 ? 9.780 2.470 6.297 1.00 88.62 139 THR A N 1
ATOM 1094 C CA . THR A 1 139 ? 8.982 3.574 6.837 1.00 88.62 139 THR A CA 1
ATOM 1095 C C . THR A 1 139 ? 8.184 3.102 8.045 1.00 88.62 139 THR A C 1
ATOM 1097 O O . THR A 1 139 ? 8.144 3.777 9.069 1.00 88.62 139 THR A O 1
ATOM 1100 N N . ALA A 1 140 ? 7.581 1.913 7.964 1.00 90.12 140 ALA A N 1
ATOM 1101 C CA . ALA A 1 140 ? 6.854 1.334 9.088 1.00 90.12 140 ALA A CA 1
ATOM 1102 C C . ALA A 1 140 ? 7.755 1.020 10.286 1.00 90.12 140 ALA A C 1
ATOM 1104 O O . ALA A 1 140 ? 7.318 1.186 11.418 1.00 90.12 140 ALA A O 1
ATOM 1105 N N . MET A 1 141 ? 9.008 0.610 10.070 1.00 89.00 141 MET A N 1
ATOM 1106 C CA . MET A 1 141 ? 9.962 0.417 11.165 1.00 89.00 141 MET A CA 1
ATOM 1107 C C . MET A 1 141 ? 10.198 1.717 11.938 1.00 89.00 141 MET A C 1
ATOM 1109 O O . MET A 1 141 ? 10.214 1.691 13.165 1.00 89.00 141 MET A O 1
ATOM 1113 N N . ILE A 1 142 ? 10.307 2.850 11.238 1.00 88.94 142 ILE A N 1
ATOM 1114 C CA . ILE A 1 142 ? 10.436 4.170 11.872 1.00 88.94 142 ILE A CA 1
ATOM 1115 C C . ILE A 1 142 ? 9.162 4.510 12.661 1.00 88.94 142 ILE A C 1
ATOM 1117 O O . ILE A 1 142 ? 9.244 4.872 13.831 1.00 88.94 142 ILE A O 1
ATOM 1121 N N . LEU A 1 143 ? 7.979 4.323 12.068 1.00 87.81 143 LEU A N 1
ATOM 1122 C CA . LEU A 1 143 ? 6.699 4.590 12.742 1.00 87.81 143 LEU A CA 1
ATOM 1123 C C . LEU A 1 143 ? 6.439 3.656 13.946 1.00 87.81 143 LEU A C 1
ATOM 1125 O O . LEU A 1 143 ? 5.806 4.056 14.923 1.00 87.81 143 LEU A O 1
ATOM 1129 N N . GLU A 1 144 ? 6.931 2.416 13.911 1.00 89.25 144 GLU A N 1
ATOM 1130 C CA . GLU A 1 144 ? 6.889 1.493 15.053 1.00 89.25 144 GLU A CA 1
ATOM 1131 C C . GLU A 1 144 ? 7.796 1.975 16.192 1.00 89.25 144 GLU A C 1
ATOM 1133 O O . GLU A 1 144 ? 7.408 1.895 17.356 1.00 89.25 144 GLU A O 1
ATOM 1138 N N . GLU A 1 145 ? 8.982 2.515 15.889 1.00 87.81 145 GLU A N 1
ATOM 1139 C CA . GLU A 1 145 ? 9.857 3.119 16.905 1.00 87.81 145 GLU A CA 1
ATOM 1140 C C . GLU A 1 145 ? 9.221 4.348 17.566 1.00 87.81 145 GLU A C 1
ATOM 1142 O O . GLU A 1 145 ? 9.436 4.594 18.755 1.00 87.81 145 GLU A O 1
ATOM 1147 N N . GLU A 1 146 ? 8.398 5.081 16.818 1.00 85.81 146 GLU A N 1
ATOM 1148 C CA . GLU A 1 146 ? 7.592 6.198 17.316 1.00 85.81 146 GLU A CA 1
ATOM 1149 C C . GLU A 1 146 ? 6.320 5.744 18.056 1.00 85.81 146 GLU A C 1
ATOM 1151 O O . GLU A 1 146 ? 5.669 6.552 18.720 1.00 85.81 146 GLU A O 1
ATOM 1156 N N . GLY A 1 147 ? 5.977 4.454 17.986 1.00 86.94 147 GLY A N 1
ATOM 1157 C CA . GLY A 1 147 ? 4.856 3.852 18.704 1.00 86.94 147 GLY A CA 1
ATOM 1158 C C . GLY A 1 147 ? 3.476 4.200 18.144 1.00 86.94 147 GLY A C 1
ATOM 1159 O O . GLY A 1 147 ? 2.496 4.128 18.884 1.00 86.94 147 GLY A O 1
ATOM 1160 N N . VAL A 1 148 ? 3.382 4.589 16.867 1.00 86.94 148 VAL A N 1
ATOM 1161 C CA . VAL A 1 148 ? 2.108 5.022 16.258 1.00 86.94 148 VAL A CA 1
ATOM 1162 C C . VAL A 1 148 ? 1.363 3.894 15.530 1.00 86.94 148 VAL A C 1
ATOM 1164 O O . VAL A 1 148 ? 0.161 4.009 15.289 1.00 86.94 148 VAL A O 1
ATOM 1167 N N . LEU A 1 149 ? 2.034 2.776 15.222 1.00 89.12 149 LEU A N 1
ATOM 1168 C CA . LEU A 1 149 ? 1.431 1.640 14.515 1.00 89.12 149 LEU A CA 1
ATOM 1169 C C . LEU A 1 149 ? 0.623 0.708 15.428 1.00 89.12 149 LEU A C 1
ATOM 1171 O O . LEU A 1 149 ? 1.088 0.223 16.467 1.00 89.12 149 LEU A O 1
ATOM 1175 N N . THR A 1 150 ? -0.579 0.369 14.969 1.00 89.69 150 THR A N 1
ATOM 1176 C CA . THR A 1 150 ? -1.487 -0.556 15.654 1.00 89.69 150 THR A CA 1
ATOM 1177 C C . THR A 1 150 ? -1.039 -2.006 15.488 1.00 89.69 150 THR A C 1
ATOM 1179 O O . THR A 1 150 ? -0.593 -2.413 14.420 1.00 89.69 150 THR A O 1
ATOM 1182 N N . ASP A 1 151 ? -1.180 -2.810 16.545 1.00 90.94 151 ASP A N 1
ATOM 1183 C CA . ASP A 1 151 ? -1.055 -4.270 16.457 1.00 90.94 151 ASP A CA 1
ATOM 1184 C C . ASP A 1 151 ? -2.325 -4.907 15.863 1.00 90.94 151 ASP A C 1
ATOM 1186 O O . ASP A 1 151 ? -3.395 -4.891 16.483 1.00 90.94 151 ASP A O 1
ATOM 1190 N N . LEU A 1 152 ? -2.198 -5.473 14.659 1.00 91.62 152 LEU A N 1
ATOM 1191 C CA . LEU A 1 152 ? -3.300 -6.070 13.909 1.00 91.62 152 LEU A CA 1
ATOM 1192 C C . LEU A 1 152 ? -3.687 -7.468 14.394 1.00 91.62 152 LEU A C 1
ATOM 1194 O O . LEU A 1 152 ? -4.794 -7.906 14.083 1.00 91.62 152 LEU A O 1
ATOM 1198 N N . ASP A 1 153 ? -2.847 -8.163 15.169 1.00 88.88 153 ASP A N 1
ATOM 1199 C CA . ASP A 1 153 ? -3.151 -9.533 15.619 1.00 88.88 153 ASP A CA 1
ATOM 1200 C C . ASP A 1 153 ? -4.444 -9.589 16.459 1.00 88.88 153 ASP A C 1
ATOM 1202 O O . ASP A 1 153 ? -5.115 -10.618 16.505 1.00 88.88 153 ASP A O 1
ATOM 1206 N N . SER A 1 154 ? -4.836 -8.469 17.078 1.00 85.38 154 SER A N 1
ATOM 1207 C CA . SER A 1 154 ? -6.087 -8.338 17.840 1.00 85.38 154 SER A CA 1
ATOM 1208 C C . SER A 1 154 ? -7.347 -8.114 16.988 1.00 85.38 154 SER A C 1
ATOM 1210 O O . SER A 1 154 ? -8.458 -8.267 17.498 1.00 85.38 154 SER A O 1
ATOM 1212 N N . TYR A 1 155 ? -7.193 -7.777 15.705 1.00 88.56 155 TYR A N 1
ATOM 1213 C CA . TYR A 1 155 ? -8.300 -7.433 14.801 1.00 88.56 155 TYR A CA 1
ATOM 1214 C C . TYR A 1 155 ? -8.674 -8.557 13.830 1.00 88.56 155 TYR A C 1
ATOM 1216 O O . TYR A 1 155 ? -9.761 -8.525 13.256 1.00 88.56 155 TYR A O 1
ATOM 1224 N N . PHE A 1 156 ? -7.796 -9.541 13.646 1.00 90.19 156 PHE A N 1
ATOM 1225 C CA . PHE A 1 156 ? -7.952 -10.616 12.668 1.00 90.19 156 PHE A CA 1
ATOM 1226 C C . PHE A 1 156 ? -7.979 -11.977 13.362 1.00 90.19 156 PHE A C 1
ATOM 1228 O O . PHE A 1 156 ? -7.232 -12.240 14.307 1.00 90.19 156 PHE A O 1
ATOM 1235 N N . SER A 1 157 ? -8.837 -12.870 12.873 1.00 90.69 157 SER A N 1
ATOM 1236 C CA . SER A 1 157 ? -8.864 -14.261 13.319 1.00 90.69 157 SER A CA 1
ATOM 1237 C C . SER A 1 157 ? -7.702 -15.065 12.725 1.00 90.69 157 SER A C 1
ATOM 1239 O O . SER A 1 157 ? -7.044 -14.654 11.767 1.00 90.69 157 SER A O 1
ATOM 1241 N N . LYS A 1 158 ? -7.457 -16.265 13.266 1.00 90.62 158 LYS A N 1
ATOM 1242 C CA . LYS A 1 158 ? -6.471 -17.193 12.685 1.00 90.62 158 LYS A CA 1
ATOM 1243 C C . LYS A 1 158 ? -6.851 -17.582 11.257 1.00 90.62 158 LYS A C 1
ATOM 1245 O O . LYS A 1 158 ? -5.977 -17.760 10.413 1.00 90.62 158 LYS A O 1
ATOM 1250 N N . GLU A 1 159 ? -8.147 -17.711 11.005 1.00 93.44 159 GLU A N 1
ATOM 1251 C CA . GLU A 1 159 ? -8.711 -18.000 9.697 1.00 93.44 159 GLU A CA 1
ATOM 1252 C C . GLU A 1 159 ? -8.439 -16.851 8.720 1.00 93.44 159 GLU A C 1
ATOM 1254 O O . GLU A 1 159 ? -7.992 -17.114 7.604 1.00 93.44 159 GLU A O 1
ATOM 1259 N N . ASP A 1 160 ? -8.599 -15.593 9.145 1.00 92.12 160 ASP A N 1
ATOM 1260 C CA . ASP A 1 160 ? -8.283 -14.439 8.294 1.00 92.12 160 ASP A CA 1
ATOM 1261 C C . ASP A 1 160 ? -6.791 -14.401 7.936 1.00 92.12 160 ASP A C 1
ATOM 1263 O O . ASP A 1 160 ? -6.429 -14.199 6.777 1.00 92.12 160 ASP A O 1
ATOM 1267 N N . TRP A 1 161 ? -5.909 -14.679 8.903 1.00 90.56 161 TRP A N 1
ATOM 1268 C CA . TRP A 1 161 ? -4.468 -14.740 8.650 1.00 90.56 161 TRP A CA 1
ATOM 1269 C C . TRP A 1 161 ? -4.068 -15.864 7.694 1.00 90.56 161 TRP A C 1
ATOM 1271 O O . TRP A 1 161 ? -3.132 -15.701 6.912 1.00 90.56 161 TRP A O 1
ATOM 1281 N N . SER A 1 162 ? -4.795 -16.983 7.702 1.00 92.12 162 SER A N 1
ATOM 1282 C CA . SER A 1 162 ? -4.519 -18.116 6.810 1.00 92.12 162 SER A CA 1
ATOM 1283 C C . SER A 1 162 ? -4.751 -17.811 5.323 1.00 92.12 162 SER A C 1
ATOM 1285 O O . SER A 1 162 ? -4.269 -18.554 4.468 1.00 92.12 162 SER A O 1
ATOM 1287 N N . ALA A 1 163 ? -5.449 -16.714 5.004 1.00 92.44 163 ALA A N 1
ATOM 1288 C CA . ALA A 1 163 ? -5.659 -16.261 3.631 1.00 92.44 163 ALA A CA 1
ATOM 1289 C C . ALA A 1 163 ? -4.417 -15.592 3.011 1.00 92.44 163 ALA A C 1
ATOM 1291 O O . ALA A 1 163 ? -4.377 -15.380 1.797 1.00 92.44 163 ALA A O 1
ATOM 1292 N N . PHE A 1 164 ? -3.406 -15.259 3.817 1.00 90.38 164 PHE A N 1
ATOM 1293 C CA . PHE A 1 164 ? -2.187 -14.603 3.357 1.00 90.38 164 PHE A CA 1
ATOM 1294 C C . PHE A 1 164 ? -1.026 -15.587 3.208 1.00 90.38 164 PHE A C 1
ATOM 1296 O O . PHE A 1 164 ? -0.946 -16.620 3.872 1.00 90.38 164 PHE A O 1
ATOM 1303 N N . VAL A 1 165 ? -0.071 -15.231 2.347 1.00 91.75 165 VAL A N 1
ATOM 1304 C CA . VAL A 1 165 ? 1.191 -15.968 2.228 1.00 91.75 165 VAL A CA 1
ATOM 1305 C C . VAL A 1 165 ? 2.014 -15.750 3.509 1.00 91.75 165 VAL A C 1
ATOM 1307 O O . VAL A 1 165 ? 2.317 -14.595 3.822 1.00 91.75 165 VAL A O 1
ATOM 1310 N N . PRO A 1 166 ? 2.430 -16.813 4.228 1.00 90.88 166 PRO A N 1
ATOM 1311 C CA . PRO A 1 166 ? 3.083 -16.676 5.532 1.00 90.88 166 PRO A CA 1
ATOM 1312 C C . PRO A 1 166 ? 4.324 -15.782 5.523 1.00 90.88 166 PRO A C 1
ATOM 1314 O O . PRO A 1 166 ? 4.455 -14.915 6.378 1.00 90.88 166 PRO A O 1
ATOM 1317 N N . SER A 1 167 ? 5.202 -15.917 4.523 1.00 89.31 167 SER A N 1
ATOM 1318 C CA . SER A 1 167 ? 6.415 -15.092 4.434 1.00 89.31 167 SER A CA 1
ATOM 1319 C C . SER A 1 167 ? 6.112 -13.596 4.321 1.00 89.31 167 SER A C 1
ATOM 1321 O O . SER A 1 167 ? 6.867 -12.781 4.834 1.00 89.31 167 SER A O 1
ATOM 1323 N N . PHE A 1 168 ? 4.991 -13.219 3.698 1.00 89.12 168 PHE A N 1
ATOM 1324 C CA . PHE A 1 168 ? 4.605 -11.814 3.566 1.00 89.12 168 PHE A CA 1
ATOM 1325 C C . PHE A 1 168 ? 4.032 -11.244 4.860 1.00 89.12 168 PHE A C 1
ATOM 1327 O O . PHE A 1 168 ? 4.213 -10.056 5.115 1.00 89.12 168 PHE A O 1
ATOM 1334 N N . LEU A 1 169 ? 3.361 -12.074 5.665 1.00 89.19 169 LEU A N 1
ATOM 1335 C CA . LEU A 1 169 ? 2.926 -11.685 7.005 1.00 89.19 169 LEU A CA 1
ATOM 1336 C C . LEU A 1 169 ? 4.120 -11.488 7.936 1.00 89.19 169 LEU A C 1
ATOM 1338 O O . LEU A 1 169 ? 4.156 -10.501 8.662 1.00 89.19 169 LEU A O 1
ATOM 1342 N N . GLU A 1 170 ? 5.105 -12.388 7.886 1.00 88.94 170 GLU A N 1
ATOM 1343 C CA . GLU A 1 170 ? 6.301 -12.295 8.729 1.00 88.94 170 GLU A CA 1
ATOM 1344 C C . GLU A 1 170 ? 7.107 -11.020 8.451 1.00 88.94 170 GLU A C 1
ATOM 1346 O O . GLU A 1 170 ? 7.558 -10.371 9.387 1.00 88.94 170 GLU A O 1
ATOM 1351 N N . GLU A 1 171 ? 7.210 -10.585 7.192 1.00 86.81 171 GLU A N 1
ATOM 1352 C CA . GLU A 1 171 ? 7.817 -9.287 6.856 1.00 86.81 171 GLU A CA 1
ATOM 1353 C C . GLU A 1 171 ? 7.064 -8.082 7.450 1.00 86.81 171 GLU A C 1
ATOM 1355 O O . GLU A 1 171 ? 7.653 -7.020 7.647 1.00 86.81 171 GLU A O 1
ATOM 1360 N N . GLY A 1 172 ? 5.764 -8.228 7.719 1.00 89.12 172 GLY A N 1
ATOM 1361 C CA . GLY A 1 172 ? 4.931 -7.208 8.350 1.00 89.12 172 GLY A CA 1
ATOM 1362 C C . GLY A 1 172 ? 4.911 -7.270 9.879 1.00 89.12 172 GLY A C 1
ATOM 1363 O O . GLY A 1 172 ? 4.280 -6.410 10.502 1.00 89.12 172 GLY A O 1
ATOM 1364 N N . ARG A 1 173 ? 5.570 -8.261 10.498 1.00 91.38 173 ARG A N 1
ATOM 1365 C CA . ARG A 1 173 ? 5.688 -8.366 11.957 1.00 91.38 173 ARG A CA 1
ATOM 1366 C C . ARG A 1 173 ? 6.814 -7.473 12.455 1.00 91.38 173 ARG A C 1
ATOM 1368 O O . ARG A 1 173 ? 7.989 -7.747 12.225 1.00 91.38 173 ARG A O 1
ATOM 1375 N N . LEU A 1 174 ? 6.450 -6.416 13.176 1.00 90.12 174 LEU A N 1
ATOM 1376 C CA . LEU A 1 174 ? 7.404 -5.472 13.760 1.00 90.12 174 LEU A CA 1
ATOM 1377 C C . LEU A 1 174 ? 7.314 -5.491 15.290 1.00 90.12 174 LEU A C 1
ATOM 1379 O O . LEU A 1 174 ? 6.302 -5.894 15.863 1.00 90.12 174 LEU A O 1
ATOM 1383 N N . GLY A 1 175 ? 8.390 -5.050 15.946 1.00 82.81 175 GLY A N 1
ATOM 1384 C CA . GLY A 1 175 ? 8.502 -4.971 17.405 1.00 82.81 175 GLY A CA 1
ATOM 1385 C C . GLY A 1 175 ? 9.587 -5.898 17.967 1.00 82.81 175 GLY A C 1
ATOM 1386 O O . GLY A 1 175 ? 9.576 -7.109 17.772 1.00 82.81 175 GLY A O 1
ATOM 1387 N N . ARG A 1 176 ? 10.547 -5.328 18.710 1.00 62.41 176 ARG A N 1
ATOM 1388 C CA . ARG A 1 176 ? 11.813 -5.988 19.109 1.00 62.41 176 ARG A CA 1
ATOM 1389 C C . ARG A 1 176 ? 11.699 -7.150 20.113 1.00 62.41 176 ARG A C 1
ATOM 1391 O O . ARG A 1 176 ? 12.709 -7.798 20.377 1.00 62.41 176 ARG A O 1
ATOM 1398 N N . LYS A 1 177 ? 10.539 -7.390 20.737 1.00 52.88 177 LYS A N 1
ATOM 1399 C CA . LYS A 1 177 ? 10.421 -8.368 21.845 1.00 52.88 177 LYS A CA 1
ATOM 1400 C C . LYS A 1 177 ? 9.098 -9.135 21.895 1.00 52.88 177 LYS A C 1
ATOM 1402 O O . LYS A 1 177 ? 9.114 -10.325 22.178 1.00 52.88 177 LYS A O 1
ATOM 1407 N N . TYR A 1 178 ? 7.986 -8.463 21.619 1.00 57.53 178 TYR A N 1
ATOM 1408 C CA . TYR A 1 178 ? 6.646 -9.047 21.508 1.00 57.53 178 TYR A CA 1
ATOM 1409 C C . TYR A 1 178 ? 5.959 -8.372 20.322 1.00 57.53 178 TYR A C 1
ATOM 1411 O O . TYR A 1 178 ? 5.133 -7.483 20.500 1.00 57.53 178 TYR A O 1
ATOM 1419 N N . GLY A 1 179 ? 6.453 -8.682 19.122 1.00 70.25 179 GLY A N 1
ATOM 1420 C CA . GLY A 1 179 ? 5.954 -8.089 17.888 1.00 70.25 179 GLY A CA 1
ATOM 1421 C C . GLY A 1 179 ? 4.598 -8.660 17.484 1.00 70.25 179 GLY A C 1
ATOM 1422 O O . GLY A 1 179 ? 4.287 -9.808 17.799 1.00 70.25 179 GLY A O 1
ATOM 1423 N N . GLY A 1 180 ? 3.828 -7.852 16.768 1.00 86.00 180 GLY A N 1
ATOM 1424 C CA . GLY A 1 180 ? 2.568 -8.238 16.136 1.00 86.00 180 GLY A CA 1
ATOM 1425 C C . GLY A 1 180 ? 2.591 -7.852 14.662 1.00 86.00 180 GLY A C 1
ATOM 1426 O O . GLY A 1 180 ? 3.512 -7.158 14.217 1.00 86.00 180 GLY A O 1
ATOM 1427 N N . VAL A 1 181 ? 1.612 -8.303 13.879 1.00 91.19 181 VAL A N 1
ATOM 1428 C CA . VAL A 1 181 ? 1.488 -7.829 12.491 1.00 91.19 181 VAL A CA 1
ATOM 1429 C C . VAL A 1 181 ? 1.159 -6.335 12.532 1.00 91.19 181 VAL A C 1
ATOM 1431 O O . VAL A 1 181 ? 0.105 -5.944 13.022 1.00 91.19 181 VAL A O 1
ATOM 1434 N N . LYS A 1 182 ? 2.066 -5.487 12.041 1.00 91.31 182 LYS A N 1
ATOM 1435 C CA . LYS A 1 182 ? 1.883 -4.025 11.955 1.00 91.31 182 LYS A CA 1
ATOM 1436 C C . LYS A 1 182 ? 1.552 -3.558 10.545 1.00 91.31 182 LYS A C 1
ATOM 1438 O O . LYS A 1 182 ? 1.011 -2.472 10.354 1.00 91.31 182 LYS A O 1
ATOM 1443 N N . ILE A 1 183 ? 1.889 -4.383 9.559 1.00 92.12 183 ILE A N 1
ATOM 1444 C CA . ILE A 1 183 ? 1.713 -4.090 8.144 1.00 92.12 183 ILE A CA 1
ATOM 1445 C C . ILE A 1 183 ? 0.909 -5.218 7.507 1.00 92.12 183 ILE A C 1
ATOM 1447 O O . ILE A 1 183 ? 1.327 -6.376 7.538 1.00 92.12 183 ILE A O 1
ATOM 1451 N N . LEU A 1 184 ? -0.214 -4.876 6.876 1.00 92.06 184 LEU A N 1
ATOM 1452 C CA . LEU A 1 184 ? -0.977 -5.824 6.075 1.00 92.06 184 LE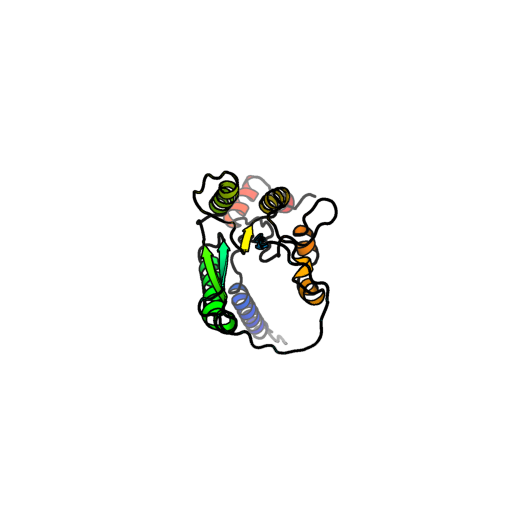U A CA 1
ATOM 1453 C C . LEU A 1 184 ? -0.384 -5.907 4.656 1.00 92.06 184 LEU A C 1
ATOM 1455 O O . LEU A 1 184 ? -0.276 -4.873 3.979 1.00 92.06 184 LEU A O 1
ATOM 1459 N N . PRO A 1 185 ? -0.020 -7.104 4.158 1.00 89.75 185 PRO A N 1
ATOM 1460 C CA . PRO A 1 185 ? 0.500 -7.242 2.807 1.00 89.75 185 PRO A CA 1
ATOM 1461 C C . PRO A 1 185 ? -0.636 -7.078 1.789 1.00 89.75 185 PRO A C 1
ATOM 1463 O O . PRO A 1 185 ? -1.492 -7.948 1.647 1.00 89.75 185 PRO A O 1
ATOM 1466 N N . VAL A 1 186 ? -0.630 -5.952 1.070 1.00 87.12 186 VAL A N 1
ATOM 1467 C CA . VAL A 1 186 ? -1.607 -5.646 0.008 1.00 87.12 186 VAL A CA 1
ATOM 1468 C C . VAL A 1 186 ? -1.007 -5.874 -1.377 1.00 87.12 186 VAL A C 1
ATOM 1470 O O . VAL A 1 186 ? -1.654 -6.468 -2.236 1.00 87.12 186 VAL A O 1
ATOM 1473 N N . ALA A 1 187 ? 0.241 -5.455 -1.594 1.00 78.25 187 ALA A N 1
ATOM 1474 C CA . ALA A 1 187 ? 0.958 -5.680 -2.842 1.00 78.25 187 ALA A CA 1
ATOM 1475 C C . ALA A 1 187 ? 2.425 -6.061 -2.594 1.00 78.25 187 ALA A C 1
ATOM 1477 O O . ALA A 1 187 ? 3.113 -5.466 -1.764 1.00 78.25 187 ALA A O 1
ATOM 1478 N N . LYS A 1 188 ? 2.911 -7.036 -3.366 1.00 77.81 188 LYS A N 1
ATOM 1479 C CA . LYS A 1 188 ? 4.304 -7.500 -3.394 1.00 77.81 188 LYS A CA 1
ATOM 1480 C C . LYS A 1 188 ? 4.799 -7.507 -4.828 1.00 77.81 188 LYS A C 1
ATOM 1482 O O . LYS A 1 188 ? 4.065 -7.930 -5.715 1.00 77.81 188 LYS A O 1
ATOM 1487 N N . SER A 1 189 ? 6.038 -7.082 -5.041 1.00 71.25 189 SER A N 1
ATOM 1488 C CA . SER A 1 189 ? 6.713 -7.173 -6.334 1.00 71.25 189 SER A CA 1
ATOM 1489 C C . SER A 1 189 ? 7.974 -8.015 -6.222 1.00 71.25 189 SER A C 1
ATOM 1491 O O . SER A 1 189 ? 8.576 -8.124 -5.156 1.00 71.25 189 SER A O 1
ATOM 1493 N N . THR A 1 190 ? 8.397 -8.553 -7.356 1.00 75.62 190 THR A N 1
ATOM 1494 C CA . THR A 1 190 ? 9.735 -9.105 -7.547 1.00 75.62 190 THR A CA 1
ATOM 1495 C C . THR A 1 190 ? 10.447 -8.219 -8.555 1.00 75.62 190 THR A C 1
ATOM 1497 O O . THR A 1 190 ? 9.838 -7.790 -9.537 1.00 75.62 190 THR A O 1
ATOM 1500 N N . GLU A 1 191 ? 11.713 -7.913 -8.301 1.00 78.06 191 GLU A N 1
ATOM 1501 C CA . GLU A 1 191 ? 12.537 -7.196 -9.267 1.00 78.06 191 GLU A CA 1
ATOM 1502 C C . GLU A 1 191 ? 12.782 -8.089 -10.483 1.00 78.06 191 GLU A C 1
ATOM 1504 O O . GLU A 1 191 ? 13.131 -9.263 -10.357 1.00 78.06 191 GLU A O 1
ATOM 1509 N N . LEU A 1 192 ? 12.564 -7.534 -11.672 1.00 83.81 192 LEU A N 1
ATOM 1510 C CA . LEU A 1 192 ? 12.739 -8.239 -12.933 1.00 83.81 192 LEU A CA 1
ATOM 1511 C C . LEU A 1 192 ? 13.661 -7.424 -13.830 1.00 83.81 192 LEU A C 1
ATOM 1513 O O . LEU A 1 192 ? 13.469 -6.221 -14.010 1.00 83.81 192 LEU A O 1
ATOM 1517 N N . LEU A 1 193 ? 14.639 -8.099 -14.425 1.00 86.44 193 LEU A N 1
ATOM 1518 C CA . LEU A 1 193 ? 15.487 -7.527 -15.458 1.00 86.44 193 LEU A CA 1
ATOM 1519 C C . LEU A 1 193 ? 14.845 -7.777 -16.827 1.00 86.44 193 LEU A C 1
ATOM 1521 O O . LEU A 1 193 ? 14.745 -8.918 -17.276 1.00 86.44 193 LEU A O 1
ATOM 1525 N N . TYR A 1 194 ? 14.436 -6.702 -17.498 1.00 88.19 194 TYR A N 1
ATOM 1526 C CA . TYR A 1 194 ? 13.957 -6.749 -18.878 1.00 88.19 194 TYR A CA 1
ATOM 1527 C C . TYR A 1 194 ? 15.053 -6.262 -19.820 1.00 88.19 194 TYR A C 1
ATOM 1529 O O . TYR A 1 194 ? 15.617 -5.188 -19.623 1.00 88.19 194 TYR A O 1
ATOM 1537 N N . ILE A 1 195 ? 15.334 -7.043 -20.860 1.00 91.06 195 ILE A N 1
ATOM 1538 C CA . ILE A 1 195 ? 16.372 -6.739 -21.845 1.00 91.06 195 ILE A CA 1
ATOM 1539 C C . ILE A 1 195 ? 15.727 -6.672 -23.227 1.00 91.06 195 ILE A C 1
ATOM 1541 O O . ILE A 1 195 ? 15.015 -7.595 -23.630 1.00 91.06 195 ILE A O 1
ATOM 1545 N N . ASN A 1 196 ? 15.991 -5.592 -23.969 1.00 95.56 196 ASN A N 1
ATOM 1546 C CA . ASN A 1 196 ? 15.617 -5.523 -25.378 1.00 95.56 196 ASN A CA 1
ATOM 1547 C C . ASN A 1 196 ? 16.452 -6.537 -26.159 1.00 95.56 196 ASN A C 1
ATOM 1549 O O . ASN A 1 196 ? 17.659 -6.367 -26.316 1.00 95.56 196 ASN A O 1
ATOM 1553 N N . LYS A 1 197 ? 15.794 -7.575 -26.675 1.00 93.75 197 LYS A N 1
ATOM 1554 C CA . LYS A 1 197 ? 16.464 -8.644 -27.407 1.00 93.75 197 LYS A CA 1
ATOM 1555 C C . LYS A 1 197 ? 17.221 -8.144 -28.641 1.00 93.75 197 LYS A C 1
ATOM 1557 O O . LYS A 1 197 ? 18.327 -8.608 -28.880 1.00 93.75 197 LYS A O 1
ATOM 1562 N N . THR A 1 198 ? 16.658 -7.211 -29.404 1.00 95.75 198 THR A N 1
ATOM 1563 C CA . THR A 1 198 ? 17.276 -6.727 -30.649 1.00 95.75 198 THR A CA 1
ATOM 1564 C C . THR A 1 198 ? 18.605 -6.024 -30.377 1.00 95.75 198 THR A C 1
ATOM 1566 O O . THR A 1 198 ? 19.607 -6.294 -31.042 1.00 95.75 198 THR A O 1
ATOM 1569 N N . ASP A 1 199 ? 18.622 -5.160 -29.361 1.00 96.31 199 ASP A N 1
ATOM 1570 C CA . ASP A 1 199 ? 19.827 -4.427 -28.969 1.00 96.31 199 ASP A CA 1
ATOM 1571 C C . ASP A 1 199 ? 20.830 -5.363 -28.283 1.00 96.31 199 ASP A C 1
ATOM 1573 O O . ASP A 1 199 ? 22.032 -5.292 -28.540 1.00 96.31 199 ASP A O 1
ATOM 1577 N N . TRP A 1 200 ? 20.330 -6.286 -27.455 1.00 95.25 200 TRP A N 1
ATOM 1578 C CA . TRP A 1 200 ? 21.148 -7.292 -26.785 1.00 95.25 200 TRP A CA 1
ATOM 1579 C C . TRP A 1 200 ? 21.867 -8.211 -27.763 1.00 95.25 200 TRP A C 1
ATOM 1581 O O . TRP A 1 200 ? 23.055 -8.441 -27.586 1.00 95.25 200 TRP A O 1
ATOM 1591 N N . ASP A 1 201 ? 21.187 -8.714 -28.793 1.00 95.62 201 ASP A N 1
ATOM 1592 C CA . ASP A 1 201 ? 21.792 -9.630 -29.761 1.00 95.62 201 ASP A CA 1
ATOM 1593 C C . ASP A 1 201 ? 22.977 -8.954 -30.480 1.00 95.62 201 ASP A C 1
ATOM 1595 O O . ASP A 1 201 ? 24.052 -9.544 -30.589 1.00 95.62 201 ASP A O 1
ATOM 1599 N N . SER A 1 202 ? 22.823 -7.682 -30.871 1.00 95.81 202 SER A N 1
ATOM 1600 C CA . SER A 1 202 ? 23.897 -6.896 -31.502 1.00 95.81 202 SER A CA 1
ATOM 1601 C C . SER A 1 202 ? 25.071 -6.639 -30.545 1.00 95.81 202 SER A C 1
ATOM 1603 O O . SER A 1 202 ? 26.237 -6.745 -30.927 1.00 95.81 202 SER A O 1
ATOM 1605 N N . PHE A 1 203 ? 24.776 -6.307 -29.284 1.00 96.12 203 PHE A N 1
ATOM 1606 C CA . PHE A 1 203 ? 25.787 -6.097 -28.245 1.00 96.12 203 PHE A CA 1
ATOM 1607 C C . PHE A 1 203 ? 26.545 -7.389 -27.902 1.00 96.12 203 PHE A C 1
ATOM 1609 O O . PHE A 1 203 ? 27.774 -7.381 -27.780 1.00 96.12 203 PHE A O 1
ATOM 1616 N N . ALA A 1 204 ? 25.821 -8.500 -27.774 1.00 96.56 204 ALA A N 1
ATOM 1617 C CA . ALA A 1 204 ? 26.360 -9.818 -27.477 1.00 96.56 204 ALA A CA 1
ATOM 1618 C C . ALA A 1 204 ? 27.294 -10.307 -28.584 1.00 96.56 204 ALA A C 1
ATOM 1620 O O . ALA A 1 204 ? 28.391 -10.773 -28.286 1.00 96.56 204 ALA A O 1
ATOM 1621 N N . GLU A 1 205 ? 26.920 -10.123 -29.853 1.00 96.62 205 GLU A N 1
ATOM 1622 C CA . GLU A 1 205 ? 27.781 -10.457 -30.991 1.00 96.62 205 GLU A CA 1
ATOM 1623 C C . GLU A 1 205 ? 29.083 -9.640 -30.985 1.00 96.62 205 GLU A C 1
ATOM 1625 O O . GLU A 1 205 ? 30.168 -10.203 -31.126 1.00 96.62 205 GLU A O 1
ATOM 1630 N N . ALA A 1 206 ? 28.996 -8.324 -30.766 1.00 97.31 206 ALA A N 1
ATOM 1631 C CA . ALA A 1 206 ? 30.160 -7.437 -30.799 1.00 97.31 206 ALA A CA 1
ATOM 1632 C C . ALA A 1 206 ? 31.162 -7.679 -29.654 1.00 97.31 206 ALA A C 1
ATOM 1634 O O . ALA A 1 206 ? 32.351 -7.395 -29.802 1.00 97.31 206 ALA A O 1
ATOM 1635 N N . THR A 1 207 ? 30.690 -8.171 -28.507 1.00 96.06 207 THR A N 1
ATOM 1636 C CA . THR A 1 207 ? 31.505 -8.336 -27.289 1.00 96.06 207 THR A CA 1
ATOM 1637 C C . THR A 1 207 ? 31.808 -9.793 -26.944 1.00 96.06 207 THR A C 1
ATOM 1639 O O . THR A 1 207 ? 32.671 -10.051 -26.106 1.00 96.06 207 THR A O 1
ATOM 1642 N N . GLY A 1 208 ? 31.124 -10.745 -27.581 1.00 95.56 208 GLY A N 1
ATOM 1643 C CA . GLY A 1 208 ? 31.201 -12.167 -27.257 1.00 95.56 208 GLY A CA 1
ATOM 1644 C C . GLY A 1 208 ? 30.510 -12.554 -25.943 1.00 95.56 208 GLY A C 1
ATOM 1645 O O . GLY A 1 208 ? 30.784 -13.644 -25.443 1.00 95.56 208 GLY A O 1
ATOM 1646 N N . THR A 1 209 ? 29.653 -11.691 -25.373 1.00 94.75 209 THR A N 1
ATOM 1647 C CA . THR A 1 209 ? 28.908 -11.990 -24.134 1.00 94.75 209 THR A CA 1
ATOM 1648 C C . THR A 1 209 ? 27.678 -12.866 -24.391 1.00 94.75 209 THR A C 1
ATOM 1650 O O . THR A 1 209 ? 27.217 -13.051 -25.519 1.00 94.75 209 THR A O 1
ATOM 1653 N N . SER A 1 210 ? 27.111 -13.402 -23.316 1.00 92.56 210 SER A N 1
ATOM 1654 C CA . SER A 1 210 ? 25.963 -14.300 -23.320 1.00 92.56 210 SER A CA 1
ATOM 1655 C C . SER A 1 210 ? 25.011 -14.010 -22.159 1.00 92.56 210 SER A C 1
ATOM 1657 O O . SER A 1 210 ? 25.419 -13.550 -21.095 1.00 92.56 210 SER A O 1
ATOM 1659 N N . LEU A 1 211 ? 23.722 -14.342 -22.315 1.00 90.00 211 LEU A N 1
ATOM 1660 C CA . LEU A 1 211 ? 22.742 -14.174 -21.228 1.00 90.00 211 LEU A CA 1
ATOM 1661 C C . LEU A 1 211 ? 23.093 -14.998 -19.979 1.00 90.00 211 LEU A C 1
ATOM 1663 O O . LEU A 1 211 ? 22.680 -14.636 -18.883 1.00 90.00 211 LEU A O 1
ATOM 1667 N N . SER A 1 212 ? 23.868 -16.079 -20.117 1.00 90.19 212 SER A N 1
ATOM 1668 C CA . SER A 1 212 ? 24.349 -16.863 -18.974 1.00 90.19 212 SER A CA 1
ATOM 1669 C C . SER A 1 212 ? 25.231 -16.062 -18.021 1.00 90.19 212 SER A C 1
ATOM 1671 O O . SER A 1 212 ? 25.289 -16.394 -16.845 1.00 90.19 212 SER A O 1
ATOM 1673 N N . GLU A 1 213 ? 25.885 -14.995 -18.480 1.00 89.69 213 GLU A N 1
ATOM 1674 C CA . GLU A 1 213 ? 26.669 -14.119 -17.601 1.00 89.69 213 GLU A CA 1
ATOM 1675 C C . GLU A 1 213 ? 25.785 -13.265 -16.683 1.00 89.69 213 GLU A C 1
ATOM 1677 O O . GLU A 1 213 ? 26.248 -12.822 -15.633 1.00 89.69 213 GLU A O 1
ATOM 1682 N N . LEU A 1 214 ? 24.510 -13.088 -17.044 1.00 87.25 214 LEU A N 1
ATOM 1683 C CA . LEU A 1 214 ? 23.492 -12.394 -16.252 1.00 87.25 214 LEU A CA 1
ATOM 1684 C C . LEU A 1 214 ? 22.711 -13.341 -15.331 1.00 87.25 214 LEU A C 1
ATOM 1686 O O . LEU A 1 214 ? 21.731 -12.923 -14.716 1.00 87.25 214 LEU A O 1
ATOM 1690 N N . SER A 1 215 ? 23.102 -14.619 -15.240 1.00 84.06 215 SER A N 1
ATOM 1691 C CA . SER A 1 215 ? 22.479 -15.546 -14.298 1.00 84.06 215 SER A CA 1
ATOM 1692 C C . SER A 1 215 ? 22.641 -15.025 -12.872 1.00 84.06 215 SER A C 1
ATOM 1694 O O . SER A 1 215 ? 23.746 -14.621 -12.499 1.00 84.06 215 SER A O 1
ATOM 1696 N N . THR A 1 216 ? 21.576 -15.093 -12.073 1.00 78.75 216 THR A N 1
ATOM 1697 C CA . THR A 1 216 ? 21.625 -14.763 -10.646 1.00 78.75 216 THR A CA 1
ATOM 1698 C C . THR A 1 216 ? 22.789 -15.494 -9.982 1.00 78.75 216 THR A C 1
ATOM 1700 O O . THR A 1 216 ? 22.895 -16.718 -10.078 1.00 78.75 216 THR A O 1
ATOM 1703 N N . LYS A 1 217 ? 23.674 -14.736 -9.335 1.00 61.25 217 LYS A N 1
ATOM 1704 C CA . LYS A 1 217 ? 24.712 -15.271 -8.453 1.00 61.25 217 LYS A CA 1
ATOM 1705 C C . LYS A 1 217 ? 24.250 -15.009 -7.025 1.00 61.25 217 LYS A C 1
ATOM 1707 O O . LYS A 1 217 ? 23.950 -13.859 -6.710 1.00 61.25 217 LYS A O 1
ATOM 1712 N N . GLU A 1 218 ? 24.119 -16.072 -6.237 1.00 42.84 218 GLU A N 1
ATOM 1713 C CA . GLU A 1 218 ? 23.817 -15.993 -4.799 1.00 42.84 218 GLU A CA 1
ATOM 1714 C C . GLU A 1 218 ? 25.018 -15.490 -3.992 1.00 42.84 218 GLU A C 1
ATOM 1716 O O . GLU A 1 218 ? 26.171 -15.809 -4.380 1.00 42.84 218 GLU A O 1
#